Protein AF-A0A7W5H9R0-F1 (afdb_monomer_lite)

Organism: NCBI:txid980271

Radius of gyration: 87.84 Å; chains: 1; bounding box: 161×41×246 Å

pLDDT: mean 83.39, std 13.05, range [45.28, 98.25]

Structure (mmCIF, N/CA/C/O backbone):
data_AF-A0A7W5H9R0-F1
#
_entry.id   AF-A0A7W5H9R0-F1
#
loop_
_atom_site.group_PDB
_atom_site.id
_atom_site.type_symbol
_atom_site.label_atom_id
_atom_site.label_alt_id
_atom_site.label_comp_id
_atom_site.label_asym_id
_atom_site.label_entity_id
_atom_site.label_seq_id
_atom_site.pdbx_PDB_ins_code
_atom_site.Cartn_x
_atom_site.Cartn_y
_atom_site.Cartn_z
_atom_site.occupancy
_atom_site.B_iso_or_equiv
_atom_site.auth_seq_id
_atom_site.auth_comp_id
_atom_site.auth_asym_id
_atom_site.auth_atom_id
_atom_site.pdbx_PDB_model_num
ATOM 1 N N . MET A 1 1 ? 28.600 -28.100 -72.473 1.00 54.41 1 MET A N 1
ATOM 2 C CA . MET A 1 1 ? 28.669 -27.460 -71.142 1.00 54.41 1 MET A CA 1
ATOM 3 C C . MET A 1 1 ? 29.742 -26.392 -71.223 1.00 54.41 1 MET A C 1
ATOM 5 O O . MET A 1 1 ? 30.862 -26.738 -71.566 1.00 54.41 1 MET A O 1
ATOM 9 N N . ASN A 1 2 ? 29.399 -25.120 -71.017 1.00 78.38 2 ASN A N 1
ATOM 10 C CA . ASN A 1 2 ? 30.383 -24.037 -71.072 1.00 78.38 2 ASN A CA 1
ATOM 11 C C . ASN A 1 2 ? 31.213 -24.058 -69.786 1.00 78.38 2 ASN A C 1
ATOM 13 O O . ASN A 1 2 ? 30.639 -24.039 -68.697 1.00 78.38 2 ASN A O 1
ATOM 17 N N . GLU A 1 3 ? 32.539 -24.108 -69.901 1.00 81.94 3 GLU A N 1
ATOM 18 C CA . GLU A 1 3 ? 33.417 -23.939 -68.744 1.00 81.94 3 GLU A CA 1
ATOM 19 C C . GLU A 1 3 ? 33.159 -22.574 -68.079 1.00 81.94 3 GLU A C 1
ATOM 21 O O . GLU A 1 3 ? 32.987 -21.566 -68.776 1.00 81.94 3 GLU A O 1
ATOM 26 N N . PRO A 1 4 ? 33.106 -22.505 -66.736 1.00 86.00 4 PRO A N 1
ATOM 27 C CA . PRO A 1 4 ? 32.863 -21.254 -66.036 1.00 86.00 4 PRO A CA 1
ATOM 28 C C . PRO A 1 4 ? 34.014 -20.274 -66.292 1.00 86.00 4 PRO A C 1
ATOM 30 O O . PRO A 1 4 ? 35.163 -20.518 -65.918 1.00 86.00 4 PRO A O 1
ATOM 33 N N . GLN A 1 5 ? 33.697 -19.133 -66.910 1.00 90.25 5 GLN A N 1
ATOM 34 C CA . GLN A 1 5 ? 34.667 -18.074 -67.183 1.00 90.25 5 GLN A CA 1
ATOM 35 C C . GLN A 1 5 ? 35.241 -17.518 -65.869 1.00 90.25 5 GLN A C 1
ATOM 37 O O . GLN A 1 5 ? 34.541 -16.886 -65.067 1.00 90.25 5 GLN A O 1
ATOM 42 N N . LYS A 1 6 ? 36.539 -17.749 -65.650 1.00 92.88 6 LYS A N 1
ATOM 43 C CA . LYS A 1 6 ? 37.307 -17.126 -64.568 1.00 92.88 6 LYS A CA 1
ATOM 44 C C . LYS A 1 6 ? 37.646 -15.697 -64.976 1.00 92.88 6 LYS A C 1
ATOM 46 O O . LYS A 1 6 ? 38.243 -15.484 -66.026 1.00 92.88 6 LYS A O 1
ATOM 51 N N . VAL A 1 7 ? 37.293 -14.729 -64.137 1.00 89.94 7 VAL A N 1
ATOM 52 C CA . VAL A 1 7 ? 37.633 -13.316 -64.340 1.00 89.94 7 VAL A CA 1
ATOM 53 C C . VAL A 1 7 ? 38.630 -12.871 -63.279 1.00 89.94 7 VAL A C 1
ATOM 55 O O . VAL A 1 7 ? 38.622 -13.349 -62.142 1.00 89.94 7 VAL A O 1
ATOM 58 N N . THR A 1 8 ? 39.527 -11.970 -63.660 1.00 88.50 8 THR A N 1
ATOM 59 C CA . THR A 1 8 ? 40.478 -11.355 -62.739 1.00 88.50 8 THR A CA 1
ATOM 60 C C . THR A 1 8 ? 39.945 -10.001 -62.292 1.00 88.50 8 THR A C 1
ATOM 62 O O . THR A 1 8 ? 39.593 -9.175 -63.124 1.00 88.50 8 THR A O 1
ATOM 65 N N . ARG A 1 9 ? 39.946 -9.754 -60.982 1.00 88.75 9 ARG A N 1
ATOM 66 C CA . ARG A 1 9 ? 39.623 -8.466 -60.359 1.00 88.75 9 ARG A CA 1
ATOM 67 C C . ARG A 1 9 ? 40.759 -8.023 -59.441 1.00 88.75 9 ARG A C 1
ATOM 69 O O . ARG A 1 9 ? 41.597 -8.838 -59.050 1.00 88.75 9 ARG A O 1
ATOM 76 N N . TYR A 1 10 ? 40.782 -6.746 -59.076 1.00 84.94 10 TYR A N 1
ATOM 77 C CA . TYR A 1 10 ? 41.796 -6.199 -58.175 1.00 84.94 10 TYR A CA 1
ATOM 78 C C . TYR A 1 10 ? 41.161 -5.761 -56.861 1.00 84.94 10 TYR A C 1
ATOM 80 O O . TYR A 1 10 ? 40.048 -5.239 -56.833 1.00 84.94 10 TYR A O 1
ATOM 88 N N . CYS A 1 11 ? 41.867 -6.008 -55.761 1.00 84.62 11 CYS A N 1
ATOM 89 C CA . CYS A 1 11 ? 41.468 -5.498 -54.457 1.00 84.62 11 CYS A CA 1
ATOM 90 C C . CYS A 1 11 ? 41.629 -3.966 -54.435 1.00 84.62 11 CYS A C 1
ATOM 92 O O . CYS A 1 11 ? 42.743 -3.510 -54.704 1.00 84.62 11 CYS A O 1
ATOM 94 N N . PRO A 1 12 ? 40.589 -3.184 -54.090 1.00 80.12 12 PRO A N 1
ATOM 95 C CA . PRO A 1 12 ? 40.692 -1.724 -54.016 1.00 80.12 12 PRO A CA 1
ATOM 96 C C . PRO A 1 12 ? 41.706 -1.256 -52.960 1.00 80.12 12 PRO A C 1
ATOM 98 O O . PRO A 1 12 ? 42.394 -0.266 -53.174 1.00 80.12 12 PRO A O 1
ATOM 101 N N . GLU A 1 13 ? 41.866 -2.013 -51.872 1.00 81.62 13 GLU A N 1
ATOM 102 C CA . GLU A 1 13 ? 42.753 -1.649 -50.760 1.00 81.62 13 GLU A CA 1
ATOM 103 C C . GLU A 1 13 ? 44.231 -1.909 -51.074 1.00 81.62 13 GLU A C 1
ATOM 105 O O . GLU A 1 13 ? 45.078 -1.026 -50.992 1.00 81.62 13 GLU A O 1
ATOM 110 N N . CYS A 1 14 ? 44.571 -3.146 -51.452 1.00 85.75 14 CYS A N 1
ATOM 111 C CA . CYS A 1 14 ? 45.972 -3.571 -51.575 1.00 85.75 14 CYS A CA 1
ATOM 112 C C . CYS A 1 14 ? 46.432 -3.846 -53.010 1.00 85.75 14 CYS A C 1
ATOM 114 O O . CYS A 1 14 ? 47.538 -4.360 -53.211 1.00 85.75 14 CYS A O 1
ATOM 116 N N . LYS A 1 15 ? 45.576 -3.572 -54.005 1.00 81.75 15 LYS A N 1
ATOM 117 C CA . LYS A 1 15 ? 45.822 -3.794 -55.442 1.00 81.75 15 LYS A CA 1
ATOM 118 C C . LYS A 1 15 ? 46.178 -5.242 -55.811 1.00 81.75 15 LYS A C 1
ATOM 120 O O . LYS A 1 15 ? 46.687 -5.511 -56.896 1.00 81.75 15 LYS A O 1
ATOM 125 N N . ALA A 1 16 ? 45.915 -6.202 -54.921 1.00 86.94 16 ALA A N 1
ATOM 126 C CA . ALA A 1 16 ? 46.175 -7.612 -55.184 1.00 86.94 16 ALA A CA 1
ATOM 127 C C . ALA A 1 16 ? 45.260 -8.139 -56.292 1.00 86.94 16 ALA A C 1
ATOM 129 O O . ALA A 1 16 ? 44.044 -7.940 -56.248 1.00 86.94 16 ALA A O 1
ATOM 130 N N . LYS A 1 17 ? 45.858 -8.850 -57.249 1.00 89.44 17 LYS A N 1
ATOM 131 C CA . LYS A 1 17 ? 45.162 -9.564 -58.319 1.00 89.44 17 LYS A CA 1
ATOM 132 C C . LYS A 1 17 ? 44.463 -10.796 -57.739 1.00 89.44 17 LYS A C 1
ATOM 134 O O . LYS A 1 17 ? 45.118 -11.634 -57.123 1.00 89.44 17 LYS A O 1
ATOM 139 N N . VAL A 1 18 ? 43.156 -10.924 -57.949 1.00 92.44 18 VAL A N 1
ATOM 140 C CA . VAL A 1 18 ? 42.355 -12.077 -57.516 1.00 92.44 18 VAL A CA 1
ATOM 141 C C . VAL A 1 18 ? 41.592 -12.623 -58.712 1.00 92.44 18 VAL A C 1
ATOM 143 O O . VAL A 1 18 ? 40.869 -11.892 -59.381 1.00 92.44 18 VAL A O 1
ATOM 146 N N . THR A 1 19 ? 41.749 -13.915 -58.987 1.00 92.88 19 THR A N 1
ATOM 147 C CA . THR A 1 19 ? 41.074 -14.592 -60.099 1.00 92.88 19 THR A CA 1
ATOM 148 C C . THR A 1 19 ? 40.049 -15.565 -59.535 1.00 92.88 19 THR A C 1
ATOM 150 O O . THR A 1 19 ? 40.413 -16.501 -58.827 1.00 92.88 19 THR A O 1
ATOM 153 N N . ALA A 1 20 ? 38.772 -15.345 -59.833 1.00 93.62 20 ALA A N 1
ATOM 154 C CA . ALA A 1 20 ? 37.675 -16.202 -59.392 1.00 93.62 20 ALA A CA 1
ATOM 155 C C . ALA A 1 20 ? 36.554 -16.224 -60.443 1.00 93.62 20 ALA A C 1
ATOM 157 O O . ALA A 1 20 ? 36.613 -15.543 -61.464 1.00 93.62 20 ALA A O 1
ATOM 158 N N . GLU A 1 21 ? 35.527 -17.036 -60.220 1.00 95.38 21 GLU A N 1
ATOM 159 C CA . GLU A 1 21 ? 34.353 -17.075 -61.095 1.00 95.38 21 GLU A CA 1
ATOM 160 C C . GLU A 1 21 ? 33.555 -15.768 -60.981 1.00 95.38 21 GLU A C 1
ATOM 162 O O . GLU A 1 21 ? 33.386 -15.238 -59.882 1.00 95.38 21 GLU A O 1
ATOM 167 N N . LYS A 1 22 ? 33.031 -15.257 -62.106 1.00 91.19 22 LYS A N 1
ATOM 168 C CA . LYS A 1 22 ? 32.361 -13.940 -62.188 1.00 91.19 22 LYS A CA 1
ATOM 169 C C . LYS A 1 22 ? 31.294 -13.718 -61.109 1.00 91.19 22 LYS A C 1
ATOM 171 O O . LYS A 1 22 ? 31.224 -12.642 -60.524 1.00 91.19 22 LYS A O 1
ATOM 176 N N . HIS A 1 23 ? 30.503 -14.743 -60.798 1.00 92.69 23 HIS A N 1
ATOM 177 C CA . HIS A 1 23 ? 29.442 -14.653 -59.794 1.00 92.69 23 HIS A CA 1
ATOM 178 C C . HIS A 1 23 ? 29.972 -14.487 -58.357 1.00 92.69 23 HIS A C 1
ATOM 180 O O . HIS A 1 23 ? 29.275 -13.924 -57.515 1.00 92.69 23 HIS A O 1
ATOM 186 N N . LYS A 1 24 ? 31.205 -14.926 -58.057 1.00 92.38 24 LYS A N 1
ATOM 187 C CA . LYS A 1 24 ? 31.801 -14.786 -56.716 1.00 92.38 24 LYS A CA 1
ATOM 188 C C . LYS A 1 24 ? 32.106 -13.328 -56.383 1.00 92.38 24 LYS A C 1
ATOM 190 O O . LYS A 1 24 ? 32.059 -12.958 -55.215 1.00 92.38 24 LYS A O 1
ATOM 195 N N . PHE A 1 25 ? 32.334 -12.495 -57.395 1.00 91.00 25 PHE A N 1
ATOM 196 C CA . PHE A 1 25 ? 32.569 -11.061 -57.232 1.00 91.00 25 PHE A CA 1
ATOM 197 C C . PHE A 1 25 ? 31.286 -10.226 -57.092 1.00 91.00 25 PHE A C 1
ATOM 199 O O . PHE A 1 25 ? 31.376 -9.038 -56.803 1.00 91.00 25 PHE A O 1
ATOM 206 N N . ALA A 1 26 ? 30.097 -10.825 -57.249 1.00 85.75 26 ALA A N 1
ATOM 207 C CA . ALA A 1 26 ? 28.822 -10.129 -57.041 1.00 85.75 26 ALA A CA 1
ATOM 208 C C . ALA A 1 26 ? 28.522 -9.844 -55.557 1.00 85.75 26 ALA A C 1
ATOM 210 O O . ALA A 1 26 ? 27.637 -9.055 -55.239 1.00 85.75 26 ALA A O 1
ATOM 211 N N . LYS A 1 27 ? 29.248 -10.494 -54.641 1.00 90.62 27 LYS A N 1
ATOM 212 C CA . LYS A 1 27 ? 29.171 -10.264 -53.196 1.00 90.62 27 LYS A CA 1
ATOM 213 C C . LYS A 1 27 ? 30.545 -9.818 -52.686 1.00 90.62 27 LYS A C 1
ATOM 215 O O . LYS A 1 27 ? 31.549 -10.231 -53.266 1.00 90.62 27 LYS A O 1
ATOM 220 N N . PRO A 1 28 ? 30.621 -9.017 -51.609 1.00 91.19 28 PRO A N 1
ATOM 221 C CA . PRO A 1 28 ? 31.894 -8.672 -50.985 1.00 91.19 28 PRO A CA 1
ATOM 222 C C . PRO A 1 28 ? 32.669 -9.935 -50.590 1.00 91.19 28 PRO A C 1
ATOM 224 O O . PRO A 1 28 ? 32.132 -10.804 -49.902 1.00 91.19 28 PRO A O 1
ATOM 227 N N . GLN A 1 29 ? 33.926 -10.033 -51.017 1.00 92.81 29 GLN A N 1
ATOM 228 C CA . GLN A 1 29 ? 34.810 -11.165 -50.728 1.00 92.81 29 GLN A CA 1
ATOM 229 C C . GLN A 1 29 ? 35.993 -10.698 -49.881 1.00 92.81 29 GLN A C 1
ATOM 231 O O . GLN A 1 29 ? 36.408 -9.542 -49.938 1.00 92.81 29 GLN A O 1
ATOM 236 N N . ILE A 1 30 ? 36.558 -11.605 -49.090 1.00 94.19 30 ILE A N 1
ATOM 237 C CA . ILE A 1 30 ? 37.765 -11.317 -48.313 1.00 94.19 30 ILE A CA 1
ATOM 238 C C . ILE A 1 30 ? 38.969 -11.364 -49.251 1.00 94.19 30 ILE A C 1
ATOM 240 O O . ILE A 1 30 ? 39.189 -12.357 -49.945 1.00 94.19 30 ILE A O 1
ATOM 244 N N . CYS A 1 31 ? 39.759 -10.292 -49.280 1.00 93.06 31 CYS A N 1
ATOM 245 C CA . CYS A 1 31 ? 40.969 -10.269 -50.083 1.00 93.06 31 CYS A CA 1
ATOM 246 C C . CYS A 1 31 ? 42.020 -11.241 -49.528 1.00 93.06 31 CYS A C 1
ATOM 248 O O . CYS A 1 31 ? 42.373 -11.136 -48.353 1.00 93.06 31 CYS A O 1
ATOM 250 N N . PRO A 1 32 ? 42.601 -12.131 -50.355 1.00 94.81 32 PRO A N 1
ATOM 251 C CA . PRO A 1 32 ? 43.591 -13.100 -49.888 1.00 94.81 32 PRO A CA 1
ATOM 252 C C . PRO A 1 32 ? 44.897 -12.449 -49.409 1.00 94.81 32 PRO A C 1
ATOM 254 O O . PRO A 1 32 ? 45.622 -13.059 -48.632 1.00 94.81 32 PRO A O 1
ATOM 257 N N . LYS A 1 33 ? 45.201 -11.217 -49.848 1.00 94.94 33 LYS A N 1
ATOM 258 C CA . LYS A 1 33 ? 46.429 -10.503 -49.467 1.00 94.94 33 LYS A CA 1
ATOM 259 C C . LYS A 1 33 ? 46.250 -9.647 -48.210 1.00 94.94 33 LYS A C 1
ATOM 261 O O . LYS A 1 33 ? 47.040 -9.779 -47.286 1.00 94.94 33 LYS A O 1
ATOM 266 N N . CYS A 1 34 ? 45.231 -8.783 -48.161 1.00 92.56 34 CYS A N 1
ATOM 267 C CA . CYS A 1 34 ? 45.040 -7.848 -47.039 1.00 92.56 34 CYS A CA 1
ATOM 268 C C . CYS A 1 34 ? 43.979 -8.276 -46.016 1.00 92.56 34 CYS A C 1
ATOM 270 O O . CYS A 1 34 ? 43.807 -7.592 -45.017 1.00 92.56 34 CYS A O 1
ATOM 272 N N . LYS A 1 35 ? 43.256 -9.381 -46.247 1.00 94.88 35 LYS A N 1
ATOM 273 C CA . LYS A 1 35 ? 42.164 -9.891 -45.391 1.00 94.88 35 LYS A CA 1
ATOM 274 C C . LYS A 1 35 ? 40.978 -8.933 -45.181 1.00 94.88 35 LYS A C 1
ATOM 276 O O . LYS A 1 35 ? 40.031 -9.287 -44.484 1.00 94.88 35 LYS A O 1
ATOM 281 N N . THR A 1 36 ? 40.964 -7.772 -45.833 1.00 87.44 36 THR A N 1
ATOM 282 C CA . THR A 1 36 ? 39.819 -6.855 -45.840 1.00 87.44 36 THR A CA 1
ATOM 283 C C . THR A 1 36 ? 38.680 -7.436 -46.679 1.00 87.44 36 THR A C 1
ATOM 285 O O . THR A 1 36 ? 38.912 -7.974 -47.767 1.00 87.44 36 THR A O 1
ATOM 288 N N . ARG A 1 37 ? 37.438 -7.336 -46.188 1.00 90.38 37 ARG A N 1
ATOM 289 C CA . ARG A 1 37 ? 36.235 -7.671 -46.961 1.00 90.38 37 ARG A CA 1
ATOM 290 C C . ARG A 1 37 ? 35.950 -6.524 -47.927 1.00 90.38 37 ARG A C 1
ATOM 292 O O . ARG A 1 37 ? 35.547 -5.452 -47.500 1.00 90.38 37 ARG A O 1
ATOM 299 N N . VAL A 1 38 ? 36.163 -6.762 -49.214 1.00 87.50 38 VAL A N 1
ATOM 300 C CA . VAL A 1 38 ? 36.073 -5.743 -50.265 1.00 87.50 38 VAL A CA 1
ATOM 301 C C . VAL A 1 38 ? 35.160 -6.214 -51.388 1.00 87.50 38 VAL A C 1
ATOM 303 O O . VAL A 1 38 ? 35.062 -7.410 -51.681 1.00 87.50 38 VAL A O 1
ATOM 306 N N . LEU A 1 39 ? 34.488 -5.271 -52.042 1.00 87.88 39 LEU A N 1
ATOM 307 C CA . LEU A 1 39 ? 33.846 -5.542 -53.319 1.00 87.88 39 LEU A CA 1
ATOM 308 C C . LEU A 1 39 ? 34.914 -5.431 -54.408 1.00 87.88 39 LEU A C 1
ATOM 310 O O . LEU A 1 39 ? 35.506 -4.376 -54.619 1.00 87.88 39 LEU A O 1
ATOM 314 N N . PHE A 1 40 ? 35.196 -6.546 -55.070 1.00 84.75 40 PHE A N 1
ATOM 315 C CA . PHE A 1 40 ? 36.190 -6.606 -56.133 1.00 84.75 40 PHE A CA 1
ATOM 316 C C . PHE A 1 40 ? 35.640 -5.964 -57.406 1.00 84.75 40 PHE A C 1
ATOM 318 O O . PHE A 1 40 ? 34.895 -6.580 -58.176 1.00 84.75 40 PHE A O 1
ATOM 325 N N . VAL A 1 41 ? 36.013 -4.708 -57.619 1.00 75.12 41 VAL A N 1
ATOM 326 C CA . VAL A 1 41 ? 35.596 -3.935 -58.786 1.00 75.12 41 VAL A CA 1
ATOM 327 C C . VAL A 1 41 ? 36.319 -4.455 -60.028 1.00 75.12 41 VAL A C 1
ATOM 329 O O . VAL A 1 41 ? 37.490 -4.848 -59.969 1.00 75.12 41 VAL A O 1
ATOM 332 N N . ASP A 1 42 ? 35.598 -4.517 -61.154 1.00 74.44 42 ASP A N 1
ATOM 333 C CA . ASP A 1 42 ? 36.253 -4.722 -62.445 1.00 74.44 42 ASP A CA 1
ATOM 334 C C . ASP A 1 42 ? 36.967 -3.438 -62.795 1.00 74.44 42 ASP A C 1
ATOM 336 O O . ASP A 1 42 ? 36.355 -2.487 -63.264 1.00 74.44 42 ASP A O 1
ATOM 340 N N . TYR A 1 43 ? 38.263 -3.402 -62.535 1.00 63.06 43 TYR A N 1
ATOM 341 C CA . TYR A 1 43 ? 39.111 -2.386 -63.135 1.00 63.06 43 TYR A CA 1
ATOM 342 C C . TYR A 1 43 ? 39.531 -2.798 -64.552 1.00 63.06 43 TYR A C 1
ATOM 344 O O . TYR A 1 43 ? 40.384 -2.137 -65.137 1.00 63.06 43 TYR A O 1
ATOM 352 N N . VAL A 1 44 ? 38.989 -3.900 -65.106 1.00 52.50 44 VAL A N 1
ATOM 353 C CA . VAL A 1 44 ? 39.308 -4.325 -66.469 1.00 52.50 44 VAL A CA 1
ATOM 354 C C . VAL A 1 44 ? 38.814 -3.273 -67.446 1.00 52.50 44 VAL A C 1
ATOM 356 O O . VAL A 1 44 ? 37.633 -3.169 -67.757 1.00 52.50 44 VAL A O 1
ATOM 359 N N . ASN A 1 45 ? 39.809 -2.536 -67.928 1.00 50.75 45 ASN A N 1
ATOM 360 C CA . ASN A 1 45 ? 39.940 -2.060 -69.285 1.00 50.75 45 ASN A CA 1
ATOM 361 C C . ASN A 1 45 ? 38.650 -1.472 -69.861 1.00 50.75 45 ASN A C 1
ATOM 363 O O . ASN A 1 45 ? 38.114 -2.002 -70.826 1.00 50.75 45 ASN A O 1
ATOM 367 N N . VAL A 1 46 ? 38.334 -0.237 -69.470 1.00 49.00 46 VAL A N 1
ATOM 368 C CA . VAL A 1 46 ? 38.026 0.751 -70.516 1.00 49.00 46 VAL A CA 1
ATOM 369 C C . VAL A 1 46 ? 39.344 1.103 -71.222 1.00 49.00 46 VAL A C 1
ATOM 371 O O . VAL A 1 46 ? 39.737 2.256 -71.328 1.00 49.00 46 VAL A O 1
ATOM 374 N N . ARG A 1 47 ? 40.092 0.092 -71.688 1.00 51.88 47 ARG A N 1
ATOM 375 C CA . ARG A 1 47 ? 40.789 0.305 -72.941 1.00 51.88 47 ARG A CA 1
ATOM 376 C C . ARG A 1 47 ? 39.623 0.338 -73.910 1.00 51.88 47 ARG A C 1
ATOM 378 O O . ARG A 1 47 ? 38.907 -0.665 -73.941 1.00 51.88 47 ARG A O 1
ATOM 385 N N . PRO A 1 48 ? 39.348 1.462 -74.587 1.00 55.72 48 PRO A N 1
ATOM 386 C CA . PRO A 1 48 ? 38.396 1.414 -75.683 1.00 55.72 48 PRO A CA 1
ATOM 387 C C . PRO A 1 48 ? 38.780 0.191 -76.511 1.00 55.72 48 PRO A C 1
ATOM 389 O O . PRO A 1 48 ? 39.975 -0.012 -76.754 1.00 55.72 48 PRO A O 1
ATOM 392 N N . GLU A 1 49 ? 37.817 -0.685 -76.804 1.00 56.09 49 GLU A N 1
ATOM 393 C CA . GLU A 1 49 ? 38.056 -1.780 -77.735 1.00 56.09 49 GLU A CA 1
ATOM 394 C C . GLU A 1 49 ? 38.568 -1.109 -79.005 1.00 56.09 49 GLU A C 1
ATOM 396 O O . GLU A 1 49 ? 37.816 -0.445 -79.720 1.00 56.09 49 GLU A O 1
ATOM 401 N N . LEU A 1 50 ? 39.888 -1.146 -79.199 1.00 59.78 50 LEU A N 1
ATOM 402 C CA . LEU A 1 50 ? 40.488 -0.591 -80.389 1.00 59.78 50 LEU A CA 1
ATOM 403 C C . LEU A 1 50 ? 39.921 -1.446 -81.507 1.00 59.78 50 LEU A C 1
ATOM 405 O O . LEU A 1 50 ? 39.980 -2.678 -81.441 1.00 59.78 50 LEU A O 1
ATOM 409 N N . THR A 1 51 ? 39.327 -0.797 -82.501 1.00 69.25 51 THR A N 1
ATOM 410 C CA . THR A 1 51 ? 38.914 -1.511 -83.700 1.00 69.25 51 THR A CA 1
ATOM 411 C C . THR A 1 51 ? 40.124 -2.296 -84.224 1.00 69.25 51 THR A C 1
ATOM 413 O O . THR A 1 51 ? 41.261 -1.844 -84.047 1.00 69.25 51 THR A O 1
ATOM 416 N N . PRO A 1 52 ? 39.921 -3.478 -84.831 1.00 73.12 52 PRO A N 1
ATOM 417 C CA . PRO A 1 52 ? 41.018 -4.305 -85.339 1.00 73.12 52 PRO A CA 1
ATOM 418 C C . PRO A 1 52 ? 42.028 -3.497 -86.170 1.00 73.12 52 PRO A C 1
ATOM 420 O O . PRO A 1 52 ? 43.235 -3.660 -86.006 1.00 73.12 52 PRO A O 1
ATOM 423 N N . ASP A 1 53 ? 41.520 -2.535 -86.944 1.00 65.50 53 ASP A N 1
ATOM 424 C CA . ASP A 1 53 ? 42.295 -1.600 -87.762 1.00 65.50 53 ASP A CA 1
ATOM 425 C C . ASP A 1 53 ? 43.255 -0.720 -86.939 1.00 65.50 53 ASP A C 1
ATOM 427 O O . ASP A 1 53 ? 44.391 -0.478 -87.346 1.00 65.50 53 ASP A O 1
ATOM 431 N N . LEU A 1 54 ? 42.835 -0.255 -85.756 1.00 66.12 54 LEU A N 1
ATOM 432 C CA . LEU A 1 54 ? 43.690 0.530 -84.865 1.00 66.12 54 LEU A CA 1
ATOM 433 C C . LEU A 1 54 ? 44.737 -0.331 -84.153 1.00 66.12 54 LEU A C 1
ATOM 435 O O . LEU A 1 54 ? 45.841 0.153 -83.910 1.00 66.12 54 LEU A O 1
ATOM 439 N N . VAL A 1 55 ? 44.410 -1.582 -83.811 1.00 72.00 55 VAL A N 1
ATOM 440 C CA . VAL A 1 55 ? 45.379 -2.514 -83.210 1.00 72.00 55 VAL A CA 1
ATOM 441 C C . VAL A 1 55 ? 46.500 -2.803 -84.208 1.00 72.00 55 VAL A C 1
ATOM 443 O O . VAL A 1 55 ? 47.672 -2.639 -83.876 1.00 72.00 55 VAL A O 1
ATOM 446 N N . GLU A 1 56 ? 46.146 -3.113 -85.457 1.00 67.50 56 GLU A N 1
ATOM 447 C CA . GLU A 1 56 ? 47.106 -3.339 -86.542 1.00 67.50 56 GLU A CA 1
ATOM 448 C C . GLU A 1 56 ? 47.945 -2.082 -86.842 1.00 67.50 56 GLU A C 1
ATOM 450 O O . GLU A 1 56 ? 49.154 -2.162 -87.082 1.00 67.50 56 GLU A O 1
ATOM 455 N N . PHE A 1 57 ? 47.340 -0.894 -86.760 1.00 66.50 57 PHE A N 1
ATOM 456 C CA . PHE A 1 57 ? 48.042 0.378 -86.934 1.00 66.50 57 PHE A CA 1
ATOM 457 C C . PHE A 1 57 ? 49.053 0.677 -85.810 1.00 66.50 57 PHE A C 1
ATOM 459 O O . PHE A 1 57 ? 50.151 1.180 -86.065 1.00 66.50 57 PHE A O 1
ATOM 466 N N . VAL A 1 58 ? 48.699 0.376 -84.558 1.00 66.56 58 VAL A N 1
ATOM 467 C CA . VAL A 1 58 ? 49.580 0.578 -83.398 1.00 66.56 58 VAL A CA 1
ATOM 468 C C . VAL A 1 58 ? 50.726 -0.436 -83.397 1.00 66.56 58 VAL A C 1
ATOM 470 O O . VAL A 1 58 ? 51.872 -0.037 -83.179 1.00 66.56 58 VAL A O 1
ATOM 473 N N . ASP A 1 59 ? 50.444 -1.703 -83.705 1.00 70.25 59 ASP A N 1
ATOM 474 C CA . ASP A 1 59 ? 51.444 -2.778 -83.704 1.00 70.25 59 ASP A CA 1
ATOM 475 C C . ASP A 1 59 ? 52.424 -2.684 -84.884 1.00 70.25 59 ASP A C 1
ATOM 477 O O . ASP A 1 59 ? 53.602 -3.016 -84.739 1.00 70.25 59 ASP A O 1
ATOM 481 N N . SER A 1 60 ? 51.989 -2.179 -86.046 1.00 67.44 60 SER A N 1
ATOM 482 C CA . SER A 1 60 ? 52.863 -2.042 -87.224 1.00 67.44 60 SER A CA 1
ATOM 483 C C . SER A 1 60 ? 53.902 -0.920 -87.102 1.00 67.44 60 SER A C 1
ATOM 485 O O . SER A 1 60 ? 54.891 -0.945 -87.835 1.00 67.44 60 SER A O 1
ATOM 487 N N . GLY A 1 61 ? 53.728 0.030 -86.167 1.00 60.19 61 GLY A N 1
ATOM 488 C CA . GLY A 1 61 ? 54.713 1.027 -85.707 1.00 60.19 61 GLY A CA 1
ATOM 489 C C . GLY A 1 61 ? 55.169 2.080 -86.733 1.00 60.19 61 GLY A C 1
ATOM 490 O O . GLY A 1 61 ? 55.406 3.240 -86.382 1.00 60.19 61 GLY A O 1
ATOM 491 N N . ASN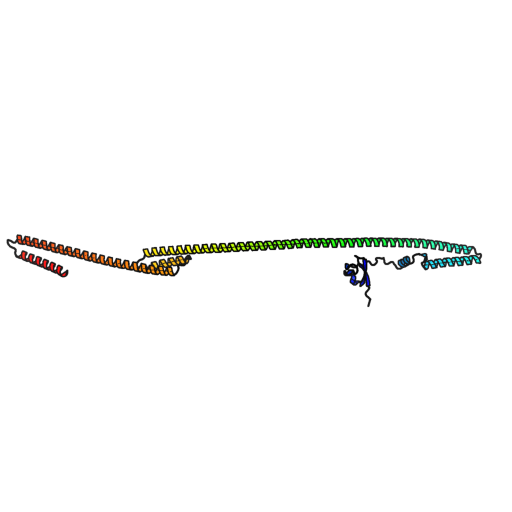 A 1 62 ? 55.243 1.718 -88.012 1.00 69.12 62 ASN A N 1
ATOM 492 C CA . ASN A 1 62 ? 55.744 2.518 -89.113 1.00 69.12 62 ASN A CA 1
ATOM 493 C C . ASN A 1 62 ? 54.914 2.221 -90.380 1.00 69.12 62 ASN A C 1
ATOM 495 O O . ASN A 1 62 ? 54.884 1.070 -90.818 1.00 69.12 62 ASN A O 1
ATOM 499 N N . PRO A 1 63 ? 54.271 3.222 -91.014 1.00 64.44 63 PRO A N 1
ATOM 500 C CA . PRO A 1 63 ? 53.445 3.011 -92.211 1.00 64.44 63 PRO A CA 1
ATOM 501 C C . PRO A 1 63 ? 54.214 2.372 -93.383 1.00 64.44 63 PRO A C 1
ATOM 503 O O . PRO A 1 63 ? 53.614 1.730 -94.239 1.00 64.44 63 PRO A O 1
ATOM 506 N N . LEU A 1 64 ? 55.549 2.474 -93.395 1.00 63.62 64 LEU A N 1
ATOM 507 C CA . LEU A 1 64 ? 56.424 1.823 -94.380 1.00 63.62 64 LEU A CA 1
ATOM 508 C C . LEU A 1 64 ? 56.485 0.291 -94.249 1.00 63.62 64 LEU A C 1
ATOM 510 O O . LEU A 1 64 ? 56.921 -0.382 -95.182 1.00 63.62 64 LEU A O 1
ATOM 514 N N . MET A 1 65 ? 56.077 -0.267 -93.106 1.00 68.12 65 MET A N 1
ATOM 515 C CA . MET A 1 65 ? 56.051 -1.715 -92.870 1.00 68.12 65 MET A CA 1
ATOM 516 C C . MET A 1 65 ? 54.721 -2.361 -93.258 1.00 68.12 65 MET A C 1
ATOM 518 O O . MET A 1 65 ? 54.603 -3.583 -93.208 1.00 68.12 65 MET A O 1
ATOM 522 N N . GLN A 1 66 ? 53.726 -1.577 -93.690 1.00 73.69 66 GLN A N 1
ATOM 523 C CA . GLN A 1 66 ? 52.492 -2.159 -94.196 1.00 73.69 66 GLN A CA 1
ATOM 524 C C . GLN A 1 66 ? 52.770 -2.898 -95.513 1.00 73.69 66 GLN A C 1
ATOM 526 O O . GLN A 1 66 ? 53.316 -2.299 -96.449 1.00 73.69 66 GLN A O 1
ATOM 531 N N . PRO A 1 67 ? 52.349 -4.169 -95.643 1.00 75.00 67 PRO A N 1
ATOM 532 C CA . PRO A 1 67 ? 52.669 -4.990 -96.807 1.00 75.00 67 PRO A CA 1
ATOM 533 C C . PRO A 1 67 ? 52.172 -4.355 -98.110 1.00 75.00 67 PRO A C 1
ATOM 535 O O . PRO A 1 67 ? 52.846 -4.446 -99.127 1.00 75.00 67 PRO A O 1
ATOM 538 N N . LYS A 1 68 ? 51.048 -3.623 -98.078 1.00 75.62 68 LYS A N 1
ATOM 539 C CA . LYS A 1 68 ? 50.520 -2.884 -99.238 1.00 75.62 68 LYS A CA 1
ATOM 540 C C . LYS A 1 68 ? 51.467 -1.776 -99.715 1.00 75.62 68 LYS A C 1
ATOM 542 O O . LYS A 1 68 ? 51.692 -1.646 -100.915 1.00 75.62 68 LYS A O 1
ATOM 547 N N . VAL A 1 69 ? 52.047 -1.008 -98.791 1.00 74.81 69 VAL A N 1
ATOM 548 C CA . VAL A 1 69 ? 52.975 0.093 -99.107 1.00 74.81 69 VAL A CA 1
ATOM 549 C C . VAL A 1 69 ? 54.300 -0.459 -99.625 1.00 74.81 69 VAL A C 1
ATOM 551 O O . VAL A 1 69 ? 54.821 0.041 -100.620 1.00 74.81 69 VAL A O 1
ATOM 554 N N . GLN A 1 70 ? 54.805 -1.539 -99.019 1.00 78.31 70 GLN A N 1
ATOM 555 C CA . GLN A 1 70 ? 55.997 -2.237 -99.509 1.00 78.31 70 GLN A CA 1
ATOM 556 C C . GLN A 1 70 ? 55.805 -2.761 -100.935 1.00 78.31 70 GLN A C 1
ATOM 558 O O . GLN A 1 70 ? 56.706 -2.645 -101.762 1.00 78.31 70 GLN A O 1
ATOM 563 N N . LEU A 1 71 ? 54.618 -3.283 -101.246 1.00 80.50 71 LEU A N 1
ATOM 564 C CA . LEU A 1 71 ? 54.290 -3.820 -102.564 1.00 80.50 71 LEU A CA 1
ATOM 565 C C . LEU A 1 71 ? 54.194 -2.707 -103.625 1.00 80.50 71 LEU A C 1
ATOM 567 O O . LEU A 1 71 ? 54.717 -2.869 -104.725 1.00 80.50 71 LEU A O 1
ATOM 571 N N . ILE A 1 72 ? 53.621 -1.545 -103.280 1.00 77.88 72 ILE A N 1
ATOM 572 C CA . ILE A 1 72 ? 53.602 -0.352 -104.150 1.00 77.88 72 ILE A CA 1
ATOM 573 C C . ILE A 1 72 ? 55.020 0.191 -104.376 1.00 77.88 72 ILE A C 1
ATOM 575 O O . ILE A 1 72 ? 55.391 0.473 -105.516 1.00 77.88 72 ILE A O 1
ATOM 579 N N . ALA A 1 73 ? 55.831 0.304 -103.319 1.00 77.44 73 ALA A N 1
ATOM 580 C CA . ALA A 1 73 ? 57.219 0.750 -103.425 1.00 77.44 73 ALA A CA 1
ATOM 581 C C . ALA A 1 73 ? 58.047 -0.196 -104.309 1.00 77.44 73 ALA A C 1
ATOM 583 O O . ALA A 1 73 ? 58.791 0.258 -105.178 1.00 77.44 73 ALA A O 1
ATOM 584 N N . LEU A 1 74 ? 57.862 -1.510 -104.150 1.00 82.31 74 LEU A N 1
ATOM 585 C CA . LEU A 1 74 ? 58.497 -2.522 -104.988 1.00 82.31 74 LEU A CA 1
ATOM 586 C C . LEU A 1 74 ? 58.072 -2.385 -106.459 1.00 82.31 74 LEU A C 1
ATOM 588 O O . LEU A 1 74 ? 58.932 -2.371 -107.338 1.00 82.31 74 LEU A O 1
ATOM 592 N N . PHE A 1 75 ? 56.775 -2.211 -106.740 1.00 80.88 75 PHE A N 1
ATOM 593 C CA . PHE A 1 75 ? 56.286 -1.974 -108.103 1.00 80.88 75 PHE A CA 1
ATOM 594 C C . PHE A 1 75 ? 56.874 -0.707 -108.731 1.00 80.88 75 PHE A C 1
ATOM 596 O O . PHE A 1 75 ? 57.254 -0.734 -109.901 1.00 80.88 75 PHE A O 1
ATOM 603 N N . ALA A 1 76 ? 56.998 0.382 -107.968 1.00 76.69 76 ALA A N 1
ATOM 604 C CA . ALA A 1 76 ? 57.608 1.619 -108.448 1.00 76.69 76 ALA A CA 1
ATOM 605 C C . ALA A 1 76 ? 59.093 1.426 -108.812 1.00 76.69 76 ALA A C 1
ATOM 607 O O . ALA A 1 76 ? 59.533 1.885 -109.868 1.00 76.69 76 ALA A O 1
ATOM 608 N N . VAL A 1 77 ? 59.852 0.691 -107.988 1.00 79.25 77 VAL A N 1
ATOM 609 C CA . VAL A 1 77 ? 61.261 0.355 -108.264 1.00 79.25 77 VAL A CA 1
ATOM 610 C C . VAL A 1 77 ? 61.389 -0.522 -109.514 1.00 79.25 77 VAL A C 1
ATOM 612 O O . VAL A 1 77 ? 62.233 -0.249 -110.368 1.00 79.25 77 VAL A O 1
ATOM 615 N N . VAL A 1 78 ? 60.532 -1.537 -109.667 1.00 81.75 78 VAL A N 1
ATOM 616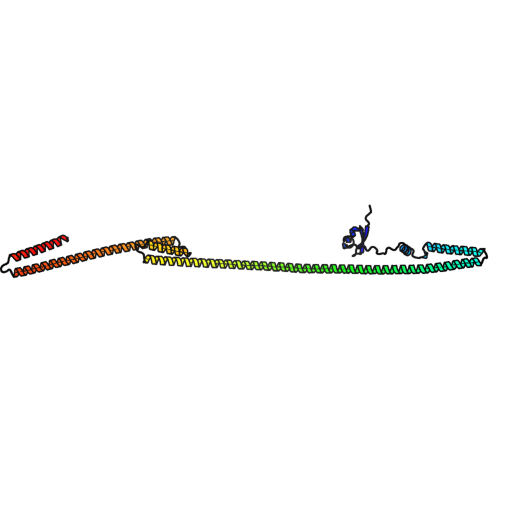 C CA . VAL A 1 78 ? 60.525 -2.415 -110.852 1.00 81.75 78 VAL A CA 1
ATOM 617 C C . VAL A 1 78 ? 60.166 -1.634 -112.120 1.00 81.75 78 VAL A C 1
ATOM 619 O O . VAL A 1 78 ? 60.834 -1.790 -113.141 1.00 81.75 78 VAL A O 1
ATOM 622 N N . ALA A 1 79 ? 59.163 -0.754 -112.064 1.00 77.50 79 ALA A N 1
ATOM 623 C CA . ALA A 1 79 ? 58.773 0.084 -113.197 1.00 77.50 79 ALA A CA 1
ATOM 624 C C . ALA A 1 79 ? 59.903 1.034 -113.632 1.00 77.50 79 ALA A C 1
ATOM 626 O O . ALA A 1 79 ? 60.165 1.167 -114.829 1.00 77.50 79 ALA A O 1
ATOM 627 N N . LEU A 1 80 ? 60.617 1.639 -112.675 1.00 76.62 80 LEU A N 1
ATOM 628 C CA . LEU A 1 80 ? 61.800 2.460 -112.952 1.00 76.62 80 LEU A CA 1
ATOM 629 C C . LEU A 1 80 ? 62.927 1.647 -113.599 1.00 76.62 80 LEU A C 1
ATOM 631 O O . LEU A 1 80 ? 63.527 2.108 -114.569 1.00 76.62 80 LEU A O 1
ATOM 635 N N . ALA A 1 81 ? 63.187 0.430 -113.114 1.00 79.38 81 ALA A N 1
ATOM 636 C CA . ALA A 1 81 ? 64.207 -0.448 -113.685 1.00 79.38 81 ALA A CA 1
ATOM 637 C C . ALA A 1 81 ? 63.880 -0.852 -115.134 1.00 79.38 81 ALA A C 1
ATOM 639 O O . ALA A 1 81 ? 64.746 -0.768 -116.005 1.00 79.38 81 ALA A O 1
ATOM 640 N N . ILE A 1 82 ? 62.626 -1.223 -115.421 1.00 80.06 82 ILE A N 1
ATOM 641 C CA . ILE A 1 82 ? 62.170 -1.549 -116.784 1.00 80.06 82 ILE A CA 1
ATOM 642 C C . ILE A 1 82 ? 62.276 -0.319 -117.695 1.00 80.06 82 ILE A C 1
ATOM 644 O O . ILE A 1 82 ? 62.781 -0.427 -118.814 1.00 80.06 82 ILE A O 1
ATOM 648 N N . GLY A 1 83 ? 61.864 0.856 -117.206 1.00 72.69 83 GLY A N 1
ATOM 649 C CA . GLY A 1 83 ? 62.010 2.121 -117.927 1.00 72.69 83 GLY A CA 1
ATOM 650 C C . GLY A 1 83 ? 63.468 2.430 -118.277 1.00 72.69 83 GLY A C 1
ATOM 651 O O . GLY A 1 83 ? 63.760 2.800 -119.412 1.00 72.69 83 GLY A O 1
ATOM 652 N N . PHE A 1 84 ? 64.396 2.203 -117.341 1.00 75.56 84 PHE A N 1
ATOM 653 C CA . PHE A 1 84 ? 65.831 2.418 -117.543 1.00 75.56 84 PHE A CA 1
ATOM 654 C C . PHE A 1 84 ? 66.441 1.441 -118.562 1.00 75.56 84 PHE A C 1
ATOM 656 O O . PHE A 1 84 ? 67.222 1.844 -119.424 1.00 75.56 84 PHE A O 1
ATOM 663 N N . ILE A 1 85 ? 66.052 0.162 -118.527 1.00 78.06 85 ILE A N 1
ATOM 664 C CA . ILE A 1 85 ? 66.513 -0.847 -119.498 1.00 78.06 85 ILE A CA 1
ATOM 665 C C . ILE A 1 85 ? 65.972 -0.540 -120.909 1.00 78.06 85 ILE A C 1
ATOM 667 O O . ILE A 1 85 ? 66.703 -0.641 -121.900 1.00 78.06 85 ILE A O 1
ATOM 671 N N . GLY A 1 86 ? 64.711 -0.107 -121.017 1.00 69.88 86 GLY A N 1
ATOM 672 C CA . GLY A 1 86 ? 64.122 0.348 -122.283 1.00 69.88 86 GLY A CA 1
ATOM 673 C C . GLY A 1 86 ? 64.792 1.613 -122.841 1.00 69.88 86 GLY A C 1
ATOM 674 O O . GLY A 1 86 ? 64.959 1.745 -124.056 1.00 69.88 86 GLY A O 1
ATOM 675 N N . ALA A 1 87 ? 65.243 2.510 -121.957 1.00 65.56 87 ALA A N 1
ATOM 676 C CA . ALA A 1 87 ? 65.998 3.717 -122.298 1.00 65.56 87 ALA A CA 1
ATOM 677 C C . ALA A 1 87 ? 67.314 3.405 -123.004 1.00 65.56 87 ALA A C 1
ATOM 679 O O . ALA A 1 87 ? 67.628 3.971 -124.050 1.00 65.56 87 ALA A O 1
ATOM 680 N N . ALA A 1 88 ? 68.077 2.488 -122.406 1.00 72.50 88 ALA A N 1
ATOM 681 C CA . ALA A 1 88 ? 69.428 2.160 -122.832 1.00 72.50 88 ALA A CA 1
ATOM 682 C C . ALA A 1 88 ? 69.467 1.444 -124.192 1.00 72.50 88 ALA A C 1
ATOM 684 O O . ALA A 1 88 ? 70.502 1.445 -124.851 1.00 72.50 88 ALA A O 1
ATOM 685 N N . SER A 1 89 ? 68.352 0.841 -124.618 1.00 71.38 89 SER A N 1
ATOM 686 C CA . SER A 1 89 ? 68.293 -0.027 -125.799 1.00 71.38 89 SER A CA 1
ATOM 687 C C . SER A 1 89 ? 67.676 0.612 -127.047 1.00 71.38 89 SER A C 1
ATOM 689 O O . SER A 1 89 ? 67.976 0.158 -128.147 1.00 71.38 89 SER A O 1
ATOM 691 N N . SER A 1 90 ? 66.830 1.643 -126.925 1.00 60.84 90 SER A N 1
ATOM 692 C CA . SER A 1 90 ? 65.941 2.036 -128.035 1.00 60.84 90 SER A CA 1
ATOM 693 C C . SER A 1 90 ? 66.239 3.376 -128.717 1.00 60.84 90 SER A C 1
ATOM 695 O O . SER A 1 90 ? 65.700 3.619 -129.790 1.00 60.84 90 SER A O 1
ATOM 697 N N . GLY A 1 91 ? 67.074 4.265 -128.167 1.00 61.28 91 GLY A N 1
ATOM 698 C CA . GLY A 1 91 ? 67.351 5.576 -128.789 1.00 61.28 91 GLY A CA 1
ATOM 699 C C . GLY A 1 91 ? 66.124 6.503 -128.929 1.00 61.28 91 GLY A C 1
ATOM 700 O O . GLY A 1 91 ? 66.220 7.571 -129.530 1.00 61.28 91 GLY A O 1
ATOM 701 N N . ILE A 1 92 ? 64.972 6.125 -128.361 1.00 63.84 92 ILE A N 1
ATOM 702 C CA . ILE A 1 92 ? 63.718 6.883 -128.410 1.00 63.84 92 ILE A CA 1
ATOM 703 C C . ILE A 1 92 ? 63.663 7.798 -127.182 1.00 63.84 92 ILE A C 1
ATOM 705 O O . ILE A 1 92 ? 63.231 7.407 -126.099 1.00 63.84 92 ILE A O 1
ATOM 709 N N . THR A 1 93 ? 64.089 9.047 -127.350 1.00 65.75 93 THR A N 1
ATOM 710 C CA . THR A 1 93 ? 64.102 10.053 -126.274 1.00 65.75 93 THR A CA 1
ATOM 711 C C . THR A 1 93 ? 62.699 10.409 -125.771 1.00 65.75 93 THR A C 1
ATOM 713 O O . THR A 1 93 ? 62.521 10.684 -124.589 1.00 65.75 93 THR A O 1
ATOM 716 N N . LEU A 1 94 ? 61.673 10.348 -126.626 1.00 69.81 94 LEU A N 1
ATOM 717 C CA . LEU A 1 94 ? 60.318 10.804 -126.292 1.00 69.81 94 LEU A CA 1
ATOM 718 C C . LEU A 1 94 ? 59.564 9.855 -125.340 1.00 69.81 94 LEU A C 1
ATOM 720 O O . LEU A 1 94 ? 58.853 10.310 -124.447 1.00 69.81 94 LEU A O 1
ATOM 724 N N . ALA A 1 95 ? 59.768 8.540 -125.475 1.00 69.12 95 ALA A N 1
ATOM 725 C CA . ALA A 1 95 ? 59.176 7.543 -124.580 1.00 69.12 95 ALA A CA 1
ATOM 726 C C . ALA A 1 95 ? 59.713 7.679 -123.144 1.00 69.12 95 ALA A C 1
ATOM 728 O O . ALA A 1 95 ? 58.971 7.488 -122.181 1.00 69.12 95 ALA A O 1
ATOM 729 N N . LEU A 1 96 ? 60.975 8.092 -122.992 1.00 70.12 96 LEU A N 1
ATOM 730 C CA . LEU A 1 96 ? 61.587 8.314 -121.684 1.00 70.12 96 LEU A CA 1
ATOM 731 C C . LEU A 1 96 ? 61.026 9.522 -120.957 1.00 70.12 96 LEU A C 1
ATOM 733 O O . LEU A 1 96 ? 60.828 9.443 -119.750 1.00 70.12 96 LEU A O 1
ATOM 737 N N . PHE A 1 97 ? 60.706 10.603 -121.669 1.00 74.56 97 PHE A N 1
ATOM 738 C CA . PHE A 1 97 ? 60.040 11.748 -121.051 1.00 74.56 97 PHE A CA 1
ATOM 739 C C . PHE A 1 97 ? 58.641 11.392 -120.541 1.00 74.56 97 PHE A C 1
ATOM 741 O O . PHE A 1 97 ? 58.261 11.851 -119.468 1.00 74.56 97 PHE A O 1
ATOM 748 N N . ILE A 1 98 ? 57.900 10.534 -121.251 1.00 77.69 98 ILE A N 1
ATOM 749 C CA . ILE A 1 98 ? 56.572 10.080 -120.811 1.00 77.69 98 ILE A CA 1
ATOM 750 C C . ILE A 1 98 ? 56.690 9.190 -119.568 1.00 77.69 98 ILE A C 1
ATOM 752 O O . ILE A 1 98 ? 55.989 9.420 -118.585 1.00 77.69 98 ILE A O 1
ATOM 756 N N . VAL A 1 99 ? 57.605 8.214 -119.568 1.00 77.69 99 VAL A N 1
ATOM 757 C CA . VAL A 1 99 ? 57.835 7.351 -118.396 1.00 77.69 99 VAL A CA 1
ATOM 758 C C . VAL A 1 99 ? 58.330 8.177 -117.207 1.00 77.69 99 VAL A C 1
ATOM 760 O O . VAL A 1 99 ? 57.795 8.040 -116.109 1.00 77.69 99 VAL A O 1
ATOM 763 N N . ALA A 1 100 ? 59.275 9.095 -117.421 1.00 76.44 100 ALA A N 1
ATOM 764 C CA . ALA A 1 100 ? 59.760 9.998 -116.383 1.00 76.44 100 ALA A CA 1
ATOM 765 C C . ALA A 1 100 ? 58.627 10.869 -115.817 1.00 76.44 100 ALA A C 1
ATOM 767 O O . ALA A 1 100 ? 58.471 10.941 -114.600 1.00 76.44 100 ALA A O 1
ATOM 768 N N . ALA A 1 101 ? 57.777 11.454 -116.666 1.00 78.38 101 ALA A N 1
ATOM 769 C CA . ALA A 1 101 ? 56.636 12.257 -116.227 1.00 78.38 101 ALA A CA 1
ATOM 770 C C . ALA A 1 101 ? 55.613 11.439 -115.420 1.00 78.38 101 ALA A C 1
ATOM 772 O O . ALA A 1 101 ? 55.150 11.903 -114.380 1.00 78.38 101 ALA A O 1
ATOM 773 N N . ILE A 1 102 ? 55.303 10.207 -115.843 1.00 80.88 102 ILE A N 1
ATOM 774 C CA . ILE A 1 102 ? 54.399 9.309 -115.107 1.00 80.88 102 ILE A CA 1
ATOM 775 C C . ILE A 1 102 ? 55.012 8.920 -113.758 1.00 80.88 102 ILE A C 1
ATOM 777 O O . ILE A 1 102 ? 54.338 9.009 -112.735 1.00 80.88 102 ILE A O 1
ATOM 781 N N . THR A 1 103 ? 56.291 8.535 -113.722 1.00 78.69 103 THR A N 1
ATOM 782 C CA . THR A 1 103 ? 56.969 8.187 -112.461 1.00 78.69 103 THR A CA 1
ATOM 783 C C . THR A 1 103 ? 57.065 9.376 -111.510 1.00 78.69 103 THR A C 1
ATOM 785 O O . THR A 1 103 ? 56.871 9.204 -110.310 1.00 78.69 103 THR A O 1
ATOM 788 N N . PHE A 1 104 ? 57.281 10.588 -112.028 1.00 80.88 104 PHE A N 1
ATOM 789 C CA . PHE A 1 104 ? 57.282 11.807 -111.228 1.00 80.88 104 PHE A CA 1
ATOM 790 C C . PHE A 1 104 ? 55.889 12.109 -110.667 1.00 80.88 104 PHE A C 1
ATOM 792 O O . PHE A 1 104 ? 55.756 12.334 -109.468 1.00 80.88 104 PHE A O 1
ATOM 799 N N . ALA A 1 105 ? 54.841 12.040 -111.493 1.00 79.69 105 ALA A N 1
ATOM 800 C CA . ALA A 1 105 ? 53.463 12.246 -111.048 1.00 79.69 105 ALA A CA 1
ATOM 801 C C . ALA A 1 105 ? 53.037 11.214 -109.987 1.00 79.69 105 ALA A C 1
ATOM 803 O O . ALA A 1 105 ? 52.447 11.583 -108.972 1.00 79.69 105 ALA A O 1
ATOM 804 N N . LEU A 1 106 ? 53.391 9.938 -110.176 1.00 82.00 106 LEU A N 1
ATOM 805 C CA . LEU A 1 106 ? 53.149 8.878 -109.193 1.00 82.00 106 LEU A CA 1
ATOM 806 C C . LEU A 1 106 ? 53.971 9.077 -107.914 1.00 82.00 106 LEU A C 1
ATOM 808 O O . LEU A 1 106 ? 53.457 8.843 -106.823 1.00 82.00 106 LEU A O 1
ATOM 812 N N . GLY A 1 107 ? 55.216 9.544 -108.026 1.00 80.69 107 GLY A N 1
ATOM 813 C CA . GLY A 1 107 ? 56.055 9.887 -106.879 1.00 80.69 107 GLY A CA 1
ATOM 814 C C . GLY A 1 107 ? 55.457 11.026 -106.053 1.00 80.69 107 GLY A C 1
ATOM 815 O O . GLY A 1 107 ? 55.340 10.903 -104.837 1.00 80.69 107 GLY A O 1
ATOM 816 N N . VAL A 1 108 ? 55.000 12.097 -106.708 1.00 80.69 108 VAL A N 1
ATOM 817 C CA . VAL A 1 108 ? 54.331 13.228 -106.046 1.00 80.69 108 VAL A CA 1
ATOM 818 C C . VAL A 1 108 ? 53.021 12.785 -105.390 1.00 80.69 108 VAL A C 1
ATOM 820 O O . VAL A 1 108 ? 52.791 13.119 -104.231 1.00 80.69 108 VAL A O 1
ATOM 823 N N . ALA A 1 109 ? 52.193 11.989 -106.075 1.00 81.94 109 ALA A N 1
ATOM 824 C CA . ALA A 1 109 ? 50.956 11.451 -105.506 1.00 81.94 109 ALA A CA 1
ATOM 825 C C . ALA A 1 109 ? 51.219 10.518 -104.309 1.00 81.94 109 ALA A C 1
ATOM 827 O O . ALA A 1 109 ? 50.513 10.590 -103.307 1.00 81.94 109 ALA A O 1
ATOM 828 N N . GLY A 1 110 ? 52.262 9.684 -104.379 1.00 81.19 110 GLY A N 1
ATOM 829 C CA . GLY A 1 110 ? 52.674 8.804 -103.285 1.00 81.19 110 GLY A CA 1
ATOM 830 C C . GLY A 1 110 ? 53.182 9.571 -102.064 1.00 81.19 110 GLY A C 1
ATOM 831 O O . GLY A 1 110 ? 52.814 9.236 -100.941 1.00 81.19 110 GLY A O 1
ATOM 832 N N . VAL A 1 111 ? 53.969 10.633 -102.269 1.00 80.12 111 VAL A N 1
ATOM 833 C CA . VAL A 1 111 ? 54.419 11.519 -101.182 1.00 80.12 111 VAL A CA 1
ATOM 834 C C . VAL A 1 111 ? 53.241 12.283 -100.580 1.00 80.12 111 VAL A C 1
ATOM 836 O O . VAL A 1 111 ? 53.153 12.365 -99.360 1.00 80.12 111 VAL A O 1
ATOM 839 N N . ALA A 1 112 ? 52.314 12.793 -101.397 1.00 80.31 112 ALA A N 1
ATOM 840 C CA . ALA A 1 112 ? 51.112 13.469 -100.909 1.00 80.31 112 ALA A CA 1
ATOM 841 C C . ALA A 1 112 ? 50.229 12.528 -100.071 1.00 80.31 112 ALA A C 1
ATOM 843 O O . ALA A 1 112 ? 49.858 12.886 -98.958 1.00 80.31 112 ALA A O 1
ATOM 844 N N . TYR A 1 113 ? 49.977 11.304 -100.551 1.00 82.44 113 TYR A N 1
ATOM 845 C CA . TYR A 1 113 ? 49.244 10.274 -99.806 1.00 82.44 113 TYR A CA 1
ATOM 846 C C . TYR A 1 113 ? 49.962 9.875 -98.508 1.00 82.44 113 TYR A C 1
ATOM 848 O O . TYR A 1 113 ? 49.330 9.718 -97.467 1.00 82.44 113 TYR A O 1
ATOM 856 N N . TRP A 1 114 ? 51.293 9.737 -98.539 1.00 80.25 114 TRP A N 1
ATOM 857 C CA . TRP A 1 114 ? 52.081 9.426 -97.345 1.00 80.25 114 TRP A CA 1
ATOM 858 C C . TRP A 1 114 ? 52.041 10.561 -96.320 1.00 80.25 114 TRP A C 1
ATOM 860 O O . TRP A 1 114 ? 51.879 10.292 -95.132 1.00 80.25 114 TRP A O 1
ATOM 870 N N . LEU A 1 115 ? 52.158 11.817 -96.761 1.00 80.81 115 LEU A N 1
ATOM 871 C CA . LEU A 1 115 ? 52.052 12.980 -95.885 1.00 80.81 115 LEU A CA 1
ATOM 872 C C . LEU A 1 115 ? 50.663 13.048 -95.246 1.00 80.81 115 LEU A C 1
ATOM 874 O O . LEU A 1 115 ? 50.592 13.120 -94.022 1.00 80.81 115 LEU A O 1
ATOM 878 N N . ASP A 1 116 ? 49.594 12.921 -96.033 1.00 82.12 116 ASP A N 1
ATOM 879 C CA . ASP A 1 116 ? 48.207 12.932 -95.550 1.00 82.12 116 ASP A CA 1
ATOM 880 C C . ASP A 1 116 ? 47.972 11.823 -94.508 1.00 82.12 116 ASP A C 1
ATOM 882 O O . ASP A 1 116 ? 47.663 12.095 -93.345 1.00 82.12 116 ASP A O 1
ATOM 886 N N . HIS A 1 117 ? 48.319 10.578 -94.848 1.00 80.50 117 HIS A N 1
ATOM 887 C CA . HIS A 1 117 ? 48.158 9.443 -93.941 1.00 80.50 117 HIS A CA 1
ATOM 888 C C . HIS A 1 117 ? 49.064 9.529 -92.699 1.00 80.50 117 HIS A C 1
ATOM 890 O O . HIS A 1 117 ? 48.677 9.106 -91.610 1.00 80.50 117 HIS A O 1
ATOM 896 N N . SER A 1 118 ? 50.264 10.113 -92.815 1.00 79.25 118 SER A N 1
ATOM 897 C CA . SER A 1 118 ? 51.142 10.360 -91.663 1.00 79.25 118 SER A CA 1
ATOM 898 C C . SER A 1 118 ? 50.567 11.416 -90.714 1.00 79.25 118 SER A C 1
ATOM 900 O O . SER A 1 118 ? 50.744 11.309 -89.496 1.00 79.25 118 SER A O 1
ATOM 902 N N . THR A 1 119 ? 49.857 12.418 -91.244 1.00 84.00 119 THR A N 1
ATOM 903 C CA . THR A 1 119 ? 49.202 13.438 -90.422 1.00 84.00 119 THR A CA 1
ATOM 904 C C . THR A 1 119 ? 47.991 12.869 -89.694 1.00 84.00 119 THR A C 1
ATOM 906 O O . THR A 1 119 ? 47.908 13.044 -88.478 1.00 84.00 119 THR A O 1
ATOM 909 N N . GLU A 1 120 ? 47.137 12.093 -90.369 1.00 84.62 120 GLU A N 1
ATOM 910 C CA . GLU A 1 120 ? 46.013 11.380 -89.743 1.00 84.62 120 GLU A CA 1
ATOM 911 C C . GLU A 1 120 ? 46.495 10.405 -88.663 1.00 84.62 120 GLU A C 1
ATOM 913 O O . GLU A 1 120 ? 46.000 10.408 -87.537 1.00 84.62 120 GLU A O 1
ATOM 918 N N . ALA A 1 121 ? 47.534 9.622 -88.961 1.00 79.88 121 ALA A N 1
ATOM 919 C CA . ALA A 1 121 ? 48.187 8.723 -88.017 1.00 79.88 121 ALA A CA 1
ATOM 920 C C . ALA A 1 121 ? 48.666 9.429 -86.742 1.00 79.88 121 ALA A C 1
ATOM 922 O O . ALA A 1 121 ? 48.492 8.927 -85.626 1.00 79.88 121 ALA A O 1
ATOM 923 N N . ASN A 1 122 ? 49.307 10.588 -86.897 1.00 82.56 122 ASN A N 1
ATOM 924 C CA . ASN A 1 122 ? 49.805 11.366 -85.771 1.00 82.56 122 ASN A CA 1
ATOM 925 C C . ASN A 1 122 ? 48.659 11.996 -84.970 1.00 82.56 122 ASN A C 1
ATOM 927 O O . ASN A 1 122 ? 48.712 11.961 -83.739 1.00 82.56 122 ASN A O 1
ATOM 931 N N . GLN A 1 123 ? 47.606 12.484 -85.634 1.00 86.94 123 GLN A N 1
ATOM 932 C CA . GLN A 1 123 ? 46.387 12.962 -84.972 1.00 86.94 123 GLN A CA 1
ATOM 933 C C . GLN A 1 123 ? 45.709 11.840 -84.177 1.00 86.94 123 GLN A C 1
ATOM 935 O O . GLN A 1 123 ? 45.362 12.030 -83.010 1.00 86.94 123 GLN A O 1
ATOM 940 N N . LEU A 1 124 ? 45.606 10.640 -84.753 1.00 84.56 124 LEU A N 1
ATOM 941 C CA . LEU A 1 124 ? 45.040 9.469 -84.092 1.00 84.56 124 LEU A CA 1
ATOM 942 C C . LEU A 1 124 ? 45.862 9.083 -82.855 1.00 84.56 124 LEU A C 1
ATOM 944 O O . LEU A 1 124 ? 45.310 8.919 -81.769 1.00 84.56 124 LEU A O 1
ATOM 948 N N . ARG A 1 125 ? 47.196 9.028 -82.975 1.00 83.50 125 ARG A N 1
ATOM 949 C CA . ARG A 1 125 ? 48.102 8.769 -81.841 1.00 83.50 125 ARG A CA 1
ATOM 950 C C . ARG A 1 125 ? 47.980 9.828 -80.749 1.00 83.50 125 ARG A C 1
ATOM 952 O O . ARG A 1 125 ? 48.004 9.479 -79.571 1.00 83.50 125 ARG A O 1
ATOM 959 N N . GLN A 1 126 ? 47.854 11.103 -81.115 1.00 88.19 126 GLN A N 1
ATOM 960 C CA . GLN A 1 126 ? 47.680 12.189 -80.154 1.00 88.19 126 GLN A CA 1
ATOM 961 C C . GLN A 1 126 ? 46.326 12.088 -79.440 1.00 88.19 126 GLN A C 1
ATOM 963 O O . GLN A 1 126 ? 46.291 12.173 -78.214 1.00 88.19 126 GLN A O 1
ATOM 968 N N . SER A 1 127 ? 45.243 11.811 -80.173 1.00 85.56 127 SER A N 1
ATOM 969 C CA . SER A 1 127 ? 43.913 11.592 -79.591 1.00 85.56 127 SER A CA 1
ATOM 970 C C . SER A 1 127 ? 43.906 10.400 -78.627 1.00 85.56 127 SER A C 1
ATOM 972 O O . SER A 1 127 ? 43.406 10.502 -77.507 1.00 85.56 127 SER A O 1
ATOM 974 N N . TYR A 1 128 ? 44.576 9.304 -78.994 1.00 84.19 128 TYR A N 1
ATOM 975 C CA . TYR A 1 128 ? 44.714 8.123 -78.151 1.00 84.19 128 TYR A CA 1
ATOM 976 C C . TYR A 1 128 ? 45.503 8.418 -76.868 1.00 84.19 128 TYR A C 1
ATOM 978 O O . TYR A 1 128 ? 45.079 8.017 -75.787 1.00 84.19 128 TYR A O 1
ATOM 986 N N . ARG A 1 129 ? 46.608 9.175 -76.953 1.00 86.56 129 ARG A N 1
ATOM 987 C CA . ARG A 1 129 ? 47.354 9.623 -75.762 1.00 86.56 129 ARG A CA 1
ATOM 988 C C . ARG A 1 129 ? 46.496 10.505 -74.856 1.00 86.56 129 ARG A C 1
ATOM 990 O O . ARG A 1 129 ? 46.452 10.242 -73.662 1.00 86.56 129 ARG A O 1
ATOM 997 N N . SER A 1 130 ? 45.757 11.470 -75.410 1.00 86.38 130 SER A N 1
ATOM 998 C CA . SER A 1 130 ? 44.868 12.317 -74.601 1.00 86.38 130 SER A CA 1
ATOM 999 C C . SER A 1 130 ? 43.744 11.525 -73.926 1.00 86.38 130 SER A C 1
ATOM 1001 O O . SER A 1 130 ? 43.393 11.806 -72.781 1.00 86.38 130 SER A O 1
ATOM 1003 N N . LEU A 1 131 ? 43.208 10.496 -74.592 1.00 83.38 131 LEU A N 1
ATOM 1004 C CA . LEU A 1 131 ? 42.211 9.603 -74.001 1.00 83.38 131 LEU A CA 1
ATOM 1005 C C . LEU A 1 131 ? 42.812 8.769 -72.866 1.00 83.38 131 LEU A C 1
ATOM 1007 O O . LEU A 1 131 ? 42.168 8.617 -71.831 1.00 83.38 131 LEU A O 1
ATOM 1011 N N . LEU A 1 132 ? 44.041 8.267 -73.028 1.00 81.94 132 LEU A N 1
ATOM 1012 C CA . LEU A 1 132 ? 44.750 7.546 -71.967 1.00 81.94 132 LEU A CA 1
ATOM 1013 C C . LEU A 1 132 ? 45.034 8.441 -70.757 1.00 81.94 132 LEU A C 1
ATOM 1015 O O . LEU A 1 132 ? 44.751 8.034 -69.636 1.00 81.94 132 LEU A O 1
ATOM 1019 N N . GLU A 1 133 ? 45.526 9.661 -70.973 1.00 85.94 133 GLU A N 1
ATOM 1020 C CA . GLU A 1 133 ? 45.763 10.632 -69.896 1.00 85.94 133 GLU A CA 1
ATOM 1021 C C . GLU A 1 133 ? 44.462 10.974 -69.156 1.00 85.94 133 GLU A C 1
ATOM 1023 O O . GLU A 1 133 ? 44.423 10.967 -67.926 1.00 85.94 133 GLU A O 1
ATOM 1028 N N . THR A 1 134 ? 43.366 11.185 -69.893 1.00 84.56 134 THR A N 1
ATOM 1029 C CA . THR A 1 134 ? 42.043 11.444 -69.301 1.00 84.56 134 THR A CA 1
ATOM 1030 C C . THR A 1 134 ? 41.538 10.238 -68.504 1.00 84.56 134 THR A C 1
ATOM 1032 O O . THR A 1 134 ? 40.994 10.398 -67.413 1.00 84.56 134 THR A O 1
ATOM 1035 N N . ALA A 1 135 ? 41.732 9.018 -69.015 1.00 81.44 135 ALA A N 1
ATOM 1036 C CA . ALA A 1 135 ? 41.345 7.792 -68.323 1.00 81.44 135 ALA A CA 1
ATOM 1037 C C . ALA A 1 135 ? 42.163 7.570 -67.039 1.00 81.44 135 ALA A C 1
ATOM 1039 O O . ALA A 1 135 ? 41.603 7.173 -66.015 1.00 81.44 135 ALA A O 1
ATOM 1040 N N . GLU A 1 136 ? 43.467 7.856 -67.064 1.00 82.25 136 GLU A N 1
ATOM 1041 C CA . GLU A 1 136 ? 44.319 7.806 -65.874 1.00 82.25 136 GLU A CA 1
ATOM 1042 C C . GLU A 1 136 ? 43.901 8.842 -64.826 1.00 82.25 136 GLU A C 1
ATOM 1044 O O . GLU A 1 136 ? 43.838 8.516 -63.638 1.00 82.25 136 GLU A O 1
ATOM 1049 N N . GLU A 1 137 ? 43.575 10.064 -65.247 1.00 87.69 137 GLU A N 1
ATOM 1050 C CA . GLU A 1 137 ? 43.123 11.122 -64.344 1.00 87.69 137 GLU A CA 1
ATOM 1051 C C . GLU A 1 137 ? 41.774 10.777 -63.701 1.00 87.69 137 GLU A C 1
ATOM 1053 O O . GLU A 1 137 ? 41.640 10.824 -62.477 1.00 87.69 137 GLU A O 1
ATOM 1058 N N . LEU A 1 138 ? 40.801 10.303 -64.488 1.00 83.81 138 LEU A N 1
ATOM 1059 C CA . LEU A 1 138 ? 39.526 9.806 -63.960 1.00 83.81 138 LEU A CA 1
ATOM 1060 C C . LEU A 1 138 ? 39.727 8.639 -62.985 1.00 83.81 138 LEU A C 1
ATOM 1062 O O . LEU A 1 138 ? 39.047 8.562 -61.961 1.00 83.81 138 LEU A O 1
ATOM 1066 N N . HIS A 1 139 ? 40.691 7.753 -63.248 1.00 78.19 139 HIS A N 1
ATOM 1067 C CA . HIS A 1 139 ? 41.014 6.657 -62.339 1.00 78.19 139 HIS A CA 1
ATOM 1068 C C . HIS A 1 139 ? 41.618 7.150 -61.012 1.00 78.19 139 HIS A C 1
ATOM 1070 O O . HIS A 1 139 ? 41.268 6.636 -59.941 1.00 78.19 139 HIS A O 1
ATOM 1076 N N . ARG A 1 140 ? 42.491 8.166 -61.049 1.00 78.50 140 ARG A N 1
ATOM 1077 C CA . ARG A 1 140 ? 43.028 8.812 -59.838 1.00 78.50 140 ARG A CA 1
ATOM 1078 C C . ARG A 1 140 ? 41.918 9.480 -59.036 1.00 78.50 140 ARG A C 1
ATOM 1080 O O . ARG A 1 140 ? 41.840 9.254 -57.829 1.00 78.50 140 ARG A O 1
ATOM 1087 N N . GLN A 1 141 ? 41.025 10.213 -59.699 1.00 87.81 141 GLN A N 1
ATOM 1088 C CA . GLN A 1 141 ? 39.876 10.863 -59.064 1.00 87.81 141 GLN A CA 1
ATOM 1089 C C . GLN A 1 141 ? 38.926 9.844 -58.430 1.00 87.81 141 GLN A C 1
ATOM 1091 O O . GLN A 1 141 ? 38.556 9.990 -57.266 1.00 87.81 141 GLN A O 1
ATOM 1096 N N . GLN A 1 142 ? 38.596 8.761 -59.138 1.00 84.12 142 GLN A N 1
ATOM 1097 C CA . GLN A 1 142 ? 37.767 7.685 -58.594 1.00 84.12 142 GLN A CA 1
ATOM 1098 C C . GLN A 1 142 ? 38.419 7.037 -57.365 1.00 84.12 142 GLN A C 1
ATOM 1100 O O . GLN A 1 142 ? 37.744 6.786 -56.368 1.00 84.12 142 GLN A O 1
ATOM 1105 N N . THR A 1 143 ? 39.730 6.789 -57.405 1.00 76.94 143 THR A N 1
ATOM 1106 C CA . THR A 1 143 ? 40.461 6.201 -56.272 1.00 76.94 143 THR A CA 1
ATOM 1107 C C . THR A 1 143 ? 40.479 7.143 -55.067 1.00 76.94 143 THR A C 1
ATOM 1109 O O . THR A 1 143 ? 40.236 6.698 -53.946 1.00 76.94 143 THR A O 1
ATOM 1112 N N . ALA A 1 144 ? 40.703 8.441 -55.288 1.00 81.94 144 ALA A N 1
ATOM 1113 C CA . ALA A 1 144 ? 40.666 9.454 -54.237 1.00 81.94 144 ALA A CA 1
ATOM 1114 C C . ALA A 1 144 ? 39.273 9.559 -53.594 1.00 81.94 144 ALA A C 1
ATOM 1116 O O . ALA A 1 144 ? 39.167 9.585 -52.369 1.00 81.94 144 ALA A O 1
ATOM 1117 N N . LEU A 1 145 ? 38.204 9.534 -54.398 1.00 84.88 145 LEU A N 1
ATOM 1118 C CA . LEU A 1 145 ? 36.825 9.529 -53.900 1.00 84.88 145 LEU A CA 1
ATOM 1119 C C . LEU A 1 145 ? 36.521 8.280 -53.067 1.00 84.88 145 LEU A C 1
ATOM 1121 O O . LEU A 1 145 ? 35.923 8.390 -52.001 1.00 84.88 145 LEU A O 1
ATOM 1125 N N . VAL A 1 146 ? 36.964 7.095 -53.500 1.00 81.44 146 VAL A N 1
ATOM 1126 C CA . VAL A 1 146 ? 36.784 5.855 -52.723 1.00 81.44 146 VAL A CA 1
ATOM 1127 C C . VAL A 1 146 ? 37.517 5.934 -51.380 1.00 81.44 146 VAL A C 1
ATOM 1129 O O . VAL A 1 146 ? 36.941 5.566 -50.357 1.00 81.44 146 VAL A O 1
ATOM 1132 N N . GLN A 1 147 ? 38.745 6.460 -51.357 1.00 77.12 147 GLN A N 1
ATOM 1133 C CA . GLN A 1 147 ? 39.501 6.655 -50.115 1.00 77.12 147 GLN A CA 1
ATOM 1134 C C . GLN A 1 147 ? 38.824 7.661 -49.176 1.00 77.12 147 GLN A C 1
ATOM 1136 O O . GLN A 1 147 ? 38.726 7.401 -47.978 1.00 77.12 147 GLN A O 1
ATOM 1141 N N . GLN A 1 148 ? 38.303 8.770 -49.707 1.00 86.31 148 GLN A N 1
ATOM 1142 C CA . GLN A 1 148 ? 37.531 9.740 -48.925 1.00 86.31 148 GLN A CA 1
ATOM 1143 C C . GLN A 1 148 ? 36.256 9.113 -48.352 1.00 86.31 148 GLN A C 1
ATOM 1145 O O . GLN A 1 148 ? 36.002 9.241 -47.157 1.00 86.31 148 GLN A O 1
ATOM 1150 N N . CYS A 1 149 ? 35.491 8.374 -49.163 1.00 85.50 149 CYS A N 1
ATOM 1151 C CA . CYS A 1 149 ? 34.307 7.643 -48.709 1.00 85.50 149 CYS A CA 1
ATOM 1152 C C . CYS A 1 149 ? 34.639 6.641 -47.597 1.00 85.50 149 CYS A C 1
ATOM 1154 O O . CYS A 1 149 ? 33.890 6.538 -46.627 1.00 85.50 149 CYS A O 1
ATOM 1156 N N . HIS A 1 150 ? 35.768 5.932 -47.699 1.00 78.69 150 HIS A N 1
ATOM 1157 C CA . HIS A 1 150 ? 36.194 5.011 -46.650 1.00 78.69 150 HIS A CA 1
ATOM 1158 C C . HIS A 1 150 ? 36.585 5.752 -45.362 1.00 78.69 150 HIS A C 1
ATOM 1160 O O . HIS A 1 150 ? 36.181 5.339 -44.278 1.00 78.69 150 HIS A O 1
ATOM 1166 N N . GLY A 1 151 ? 37.273 6.894 -45.475 1.00 84.88 151 GLY A N 1
ATOM 1167 C CA . GLY A 1 151 ? 37.565 7.773 -44.339 1.00 84.88 151 GLY A CA 1
ATOM 1168 C C . GLY A 1 151 ? 36.300 8.272 -43.634 1.00 84.88 151 GLY A C 1
ATOM 1169 O O . GLY A 1 151 ? 36.211 8.199 -42.410 1.00 84.88 151 GLY A O 1
ATOM 1170 N N . PHE A 1 152 ? 35.282 8.696 -44.391 1.00 91.19 152 PHE A N 1
ATOM 1171 C CA . PHE A 1 152 ? 33.984 9.076 -43.821 1.00 91.19 152 PHE A CA 1
ATOM 1172 C C . PHE A 1 152 ? 33.295 7.908 -43.117 1.00 91.19 152 PHE A C 1
ATOM 1174 O O . PHE A 1 152 ? 32.743 8.097 -42.036 1.00 91.19 152 PHE A O 1
ATOM 1181 N N . GLN A 1 153 ? 33.343 6.707 -43.695 1.00 90.62 153 GLN A N 1
ATOM 1182 C CA . GLN A 1 153 ? 32.738 5.523 -43.091 1.00 90.62 153 GLN A CA 1
ATOM 1183 C C . GLN A 1 153 ? 33.404 5.155 -41.757 1.00 90.62 153 GLN A C 1
ATOM 1185 O O . GLN A 1 153 ? 32.697 4.843 -40.800 1.00 90.62 153 GLN A O 1
ATOM 1190 N N . THR A 1 154 ? 34.736 5.219 -41.678 1.00 89.12 154 THR A N 1
ATOM 1191 C CA . THR A 1 154 ? 35.482 4.949 -40.439 1.00 89.12 154 THR A CA 1
ATOM 1192 C C . THR A 1 154 ? 35.189 6.002 -39.376 1.00 89.12 154 THR A C 1
ATOM 1194 O O . THR A 1 154 ? 34.777 5.642 -38.277 1.00 89.12 154 THR A O 1
ATOM 1197 N N . ASN A 1 155 ? 35.284 7.292 -39.720 1.00 92.94 155 ASN A N 1
ATOM 1198 C CA . ASN A 1 155 ? 34.990 8.384 -38.785 1.00 92.94 155 ASN A CA 1
ATOM 1199 C C . ASN A 1 155 ? 33.543 8.322 -38.275 1.00 92.94 155 ASN A C 1
ATOM 1201 O O . ASN A 1 155 ? 33.280 8.547 -37.097 1.00 92.94 155 ASN A O 1
ATOM 1205 N N . PHE A 1 156 ? 32.590 7.998 -39.153 1.00 93.81 156 PHE A N 1
ATOM 1206 C CA . PHE A 1 156 ? 31.196 7.826 -38.759 1.00 93.81 156 PHE A CA 1
ATOM 1207 C C . PHE A 1 156 ? 31.014 6.622 -37.826 1.00 93.81 156 PHE A C 1
ATOM 1209 O O . PHE A 1 156 ? 30.275 6.721 -36.852 1.00 93.81 156 PHE A O 1
ATOM 1216 N N . GLY A 1 157 ? 31.709 5.509 -38.084 1.00 93.44 157 GLY A N 1
ATOM 1217 C CA . GLY A 1 157 ? 31.725 4.351 -37.190 1.00 93.44 157 GLY A CA 1
ATOM 1218 C C . GLY A 1 157 ? 32.238 4.700 -35.792 1.00 93.44 157 GLY A C 1
ATOM 1219 O O . GLY A 1 157 ? 31.567 4.401 -34.809 1.00 93.44 157 GLY A O 1
ATOM 1220 N N . GLU A 1 158 ? 33.365 5.411 -35.706 1.00 94.75 158 GLU A N 1
ATOM 1221 C CA . GLU A 1 158 ? 33.943 5.862 -34.433 1.00 94.75 158 GLU A CA 1
ATOM 1222 C C . GLU A 1 158 ? 33.002 6.800 -33.663 1.00 94.75 158 GLU A C 1
ATOM 1224 O O . GLU A 1 158 ? 32.839 6.650 -32.452 1.00 94.75 158 GLU A O 1
ATOM 1229 N N . LEU A 1 159 ? 32.330 7.728 -34.356 1.00 95.50 159 LEU A N 1
ATOM 1230 C CA . LEU A 1 159 ? 31.329 8.609 -33.745 1.00 95.50 159 LEU A CA 1
ATOM 1231 C C . LEU A 1 159 ? 30.124 7.826 -33.210 1.00 95.50 159 LEU A C 1
ATOM 1233 O O . LEU A 1 159 ? 29.673 8.080 -32.095 1.00 95.50 159 LEU A O 1
ATOM 1237 N N . VAL A 1 160 ? 29.616 6.857 -33.975 1.00 96.88 160 VAL A N 1
ATOM 1238 C CA . VAL A 1 160 ? 28.495 6.009 -33.545 1.00 96.88 160 VAL A CA 1
ATOM 1239 C C . VAL A 1 160 ? 28.879 5.164 -32.330 1.00 96.88 160 VAL A C 1
ATOM 1241 O O . VAL A 1 160 ? 28.087 5.057 -31.393 1.00 96.88 160 VAL A O 1
ATOM 1244 N N . ASP A 1 161 ? 30.081 4.590 -32.309 1.00 95.94 161 ASP A N 1
ATOM 1245 C CA . ASP A 1 161 ? 30.559 3.795 -31.177 1.00 95.94 161 ASP A CA 1
ATOM 1246 C C . ASP A 1 161 ? 30.780 4.658 -29.924 1.00 95.94 161 ASP A C 1
ATOM 1248 O O . ASP A 1 161 ? 30.410 4.243 -28.820 1.00 95.94 161 ASP A O 1
ATOM 1252 N N . ALA A 1 162 ? 31.301 5.880 -30.083 1.00 97.12 162 ALA A N 1
ATOM 1253 C CA . ALA A 1 162 ? 31.458 6.838 -28.991 1.00 97.12 162 ALA A CA 1
ATOM 1254 C C . ALA A 1 162 ? 30.106 7.260 -28.390 1.00 97.12 162 ALA A C 1
ATOM 1256 O O . ALA A 1 162 ? 29.931 7.209 -27.170 1.00 97.12 162 ALA A O 1
ATOM 1257 N N . GLU A 1 163 ? 29.125 7.603 -29.230 1.00 97.19 163 GLU A N 1
ATOM 1258 C CA . GLU A 1 163 ? 27.770 7.946 -28.780 1.00 97.19 163 GLU A CA 1
ATOM 1259 C C . GLU A 1 163 ? 27.072 6.756 -28.120 1.00 97.19 163 GLU A C 1
ATOM 1261 O O . GLU A 1 163 ? 26.455 6.882 -27.061 1.00 97.19 163 GLU A O 1
ATOM 1266 N N . LYS A 1 164 ? 27.226 5.551 -28.678 1.00 97.69 164 LYS A N 1
ATOM 1267 C CA . LYS A 1 164 ? 26.685 4.332 -28.073 1.00 97.69 164 LYS A CA 1
ATOM 1268 C C . LYS A 1 164 ? 27.275 4.083 -26.685 1.00 97.69 164 LYS A C 1
ATOM 1270 O O . LYS A 1 164 ? 26.529 3.734 -25.769 1.00 97.69 164 LYS A O 1
ATOM 1275 N N . ALA A 1 165 ? 28.580 4.287 -26.505 1.00 97.56 165 ALA A N 1
ATOM 1276 C CA . ALA A 1 165 ? 29.230 4.180 -25.202 1.00 97.56 165 ALA A CA 1
ATOM 1277 C C . ALA A 1 165 ? 28.730 5.256 -24.218 1.00 97.56 165 ALA A C 1
ATOM 1279 O O . ALA A 1 165 ? 28.495 4.954 -23.044 1.00 97.56 165 ALA A O 1
ATOM 1280 N N . ALA A 1 166 ? 28.507 6.489 -24.686 1.00 97.88 166 ALA A N 1
ATOM 1281 C CA . ALA A 1 166 ? 27.945 7.569 -23.876 1.00 97.88 166 ALA A CA 1
ATOM 1282 C C . ALA A 1 166 ? 26.517 7.247 -23.401 1.00 97.88 166 ALA A C 1
ATOM 1284 O O . ALA A 1 166 ? 26.232 7.335 -22.203 1.00 97.88 166 ALA A O 1
ATOM 1285 N N . ILE A 1 167 ? 25.653 6.774 -24.305 1.00 97.31 167 ILE A N 1
ATOM 1286 C CA . ILE A 1 167 ? 24.282 6.346 -23.990 1.00 97.31 167 ILE A CA 1
ATOM 1287 C C . ILE A 1 167 ? 24.293 5.177 -23.001 1.00 97.31 167 ILE A C 1
ATOM 1289 O O . ILE A 1 167 ? 23.548 5.190 -22.023 1.00 97.31 167 ILE A O 1
ATOM 1293 N N . GLN A 1 168 ? 25.157 4.177 -23.203 1.00 97.88 168 GLN A N 1
ATOM 1294 C CA . GLN A 1 168 ? 25.284 3.046 -22.278 1.00 97.88 168 GLN A CA 1
ATOM 1295 C C . GLN A 1 168 ? 25.719 3.495 -20.880 1.00 97.88 168 GLN A C 1
ATOM 1297 O O . GLN A 1 168 ? 25.164 3.025 -19.886 1.00 97.88 168 GLN A O 1
ATOM 1302 N N . LYS A 1 169 ? 26.662 4.439 -20.790 1.00 97.94 169 LYS A N 1
ATOM 1303 C CA . LYS A 1 169 ? 27.096 5.024 -19.517 1.00 97.94 169 LYS A CA 1
ATOM 1304 C C . LYS A 1 169 ? 25.965 5.792 -18.830 1.00 97.94 169 LYS A C 1
ATOM 1306 O O . LYS A 1 169 ? 25.786 5.651 -17.622 1.00 97.94 169 LYS A O 1
ATOM 1311 N N . GLN A 1 170 ? 25.188 6.574 -19.579 1.00 97.56 170 GLN A N 1
ATOM 1312 C CA . GLN A 1 170 ? 24.034 7.295 -19.039 1.00 97.56 170 GLN A CA 1
ATOM 1313 C C . GLN A 1 170 ? 22.943 6.332 -18.558 1.00 97.56 170 GLN A C 1
ATOM 1315 O O . GLN A 1 170 ? 22.409 6.511 -17.469 1.00 97.56 170 GLN A O 1
ATOM 1320 N N . HIS A 1 171 ? 22.655 5.281 -19.324 1.00 97.12 171 HIS A N 1
ATOM 1321 C CA . HI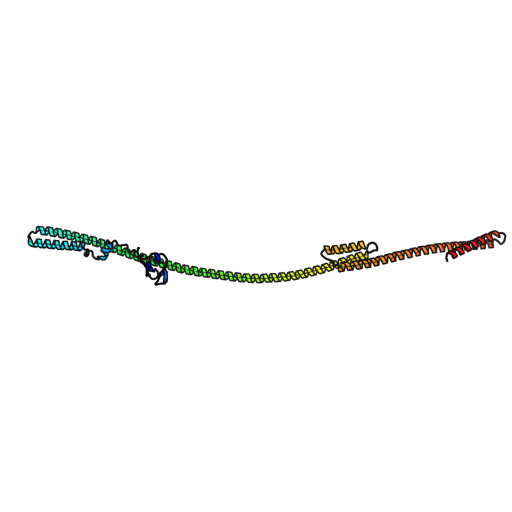S A 1 171 ? 21.693 4.255 -18.937 1.00 97.12 171 HIS A CA 1
ATOM 1322 C C . HIS A 1 171 ? 22.132 3.510 -17.668 1.00 97.12 171 HIS A C 1
ATOM 1324 O O . HIS A 1 171 ? 21.331 3.322 -16.758 1.00 97.12 171 HIS A O 1
ATOM 1330 N N . ALA A 1 172 ? 23.411 3.136 -17.565 1.00 97.94 172 ALA A N 1
ATOM 1331 C CA . ALA A 1 172 ? 23.958 2.514 -16.360 1.00 97.94 172 ALA A CA 1
ATOM 1332 C C . ALA A 1 172 ? 23.842 3.431 -15.133 1.00 97.94 172 ALA A C 1
ATOM 1334 O O . ALA A 1 172 ? 23.496 2.961 -14.052 1.00 97.94 172 ALA A O 1
ATOM 1335 N N . ARG A 1 173 ? 24.074 4.739 -15.309 1.00 98.25 173 ARG A N 1
ATOM 1336 C CA . ARG A 1 173 ? 23.880 5.732 -14.248 1.00 98.25 173 ARG A CA 1
ATOM 1337 C C . ARG A 1 173 ? 22.419 5.812 -13.804 1.00 98.25 173 ARG A C 1
ATOM 1339 O O . ARG A 1 173 ? 22.162 5.708 -12.617 1.00 98.25 173 ARG A O 1
ATOM 1346 N N . LEU A 1 174 ? 21.475 5.910 -14.742 1.00 97.81 174 LEU A N 1
ATOM 1347 C CA . LEU A 1 174 ? 20.043 5.946 -14.420 1.00 97.81 174 LEU A CA 1
ATOM 1348 C C . LEU A 1 174 ? 19.575 4.680 -13.690 1.00 97.81 174 LEU A C 1
ATOM 1350 O O . LEU A 1 174 ? 18.753 4.768 -12.786 1.00 97.81 174 LEU A O 1
ATOM 1354 N N . LEU A 1 175 ? 20.104 3.507 -14.053 1.00 97.94 175 LEU A N 1
ATOM 1355 C CA . LEU A 1 175 ? 19.803 2.264 -13.339 1.00 97.94 175 LEU A CA 1
ATOM 1356 C C . LEU A 1 175 ? 20.369 2.253 -11.914 1.00 97.94 175 LEU A C 1
ATOM 1358 O O . LEU A 1 175 ? 19.706 1.738 -11.017 1.00 97.94 175 LEU A O 1
ATOM 1362 N N . ALA A 1 176 ? 21.568 2.801 -11.706 1.00 97.81 176 ALA A N 1
ATOM 1363 C CA . ALA A 1 176 ? 22.164 2.919 -10.378 1.00 97.81 176 ALA A CA 1
ATOM 1364 C C . ALA A 1 176 ? 21.389 3.913 -9.499 1.00 97.81 176 ALA A C 1
ATOM 1366 O O . ALA A 1 176 ? 21.056 3.581 -8.364 1.00 97.81 176 ALA A O 1
ATOM 1367 N N . ASP A 1 177 ? 21.034 5.077 -10.049 1.00 97.69 177 ASP A N 1
ATOM 1368 C CA . ASP A 1 177 ? 20.240 6.097 -9.357 1.00 97.69 177 ASP A CA 1
ATOM 1369 C C . ASP A 1 177 ? 18.854 5.531 -8.978 1.00 97.69 177 ASP A C 1
ATOM 1371 O O . ASP A 1 177 ? 18.445 5.603 -7.822 1.00 97.69 177 ASP A O 1
ATOM 1375 N N . ALA A 1 178 ? 18.176 4.839 -9.904 1.00 97.50 178 ALA A N 1
ATOM 1376 C CA . ALA A 1 178 ? 16.888 4.194 -9.632 1.00 97.50 178 ALA A CA 1
ATOM 1377 C C . ALA A 1 178 ? 16.975 3.045 -8.609 1.00 97.50 178 ALA A C 1
ATOM 1379 O O . ALA A 1 178 ? 16.000 2.762 -7.912 1.00 97.50 178 ALA A O 1
ATOM 1380 N N . ALA A 1 179 ? 18.110 2.342 -8.526 1.00 97.88 179 ALA A N 1
ATOM 1381 C CA . ALA A 1 179 ? 18.326 1.322 -7.502 1.00 97.88 179 ALA A CA 1
ATOM 1382 C C . ALA A 1 179 ? 18.490 1.957 -6.113 1.00 97.88 179 ALA A C 1
ATOM 1384 O O . ALA A 1 179 ? 17.857 1.490 -5.169 1.00 97.88 179 ALA A O 1
ATOM 1385 N N . ALA A 1 180 ? 19.259 3.046 -6.015 1.00 98.00 180 ALA A N 1
ATOM 1386 C CA . ALA A 1 180 ? 19.430 3.799 -4.774 1.00 98.00 180 ALA A CA 1
ATOM 1387 C C . ALA A 1 180 ? 18.104 4.408 -4.284 1.00 98.00 180 ALA A C 1
ATOM 1389 O O . ALA A 1 180 ? 17.772 4.295 -3.108 1.00 98.00 180 ALA A O 1
ATOM 1390 N N . GLU A 1 181 ? 17.295 4.974 -5.186 1.00 97.88 181 GLU A N 1
ATOM 1391 C CA . GLU A 1 181 ? 15.962 5.491 -4.841 1.00 97.88 181 GLU A CA 1
ATOM 1392 C C . GLU A 1 181 ? 15.025 4.394 -4.313 1.00 97.88 181 GLU A C 1
ATOM 1394 O O . GLU A 1 181 ? 14.259 4.630 -3.381 1.00 97.88 181 GLU A O 1
ATOM 1399 N N . ARG A 1 182 ? 15.087 3.177 -4.872 1.00 97.00 182 ARG A N 1
ATOM 1400 C CA . ARG A 1 182 ? 14.288 2.041 -4.380 1.00 97.00 182 ARG A CA 1
ATOM 1401 C C . ARG A 1 182 ? 14.715 1.578 -2.993 1.00 97.00 182 ARG A C 1
ATOM 1403 O O . ARG A 1 182 ? 13.848 1.194 -2.216 1.00 97.00 182 ARG A O 1
ATOM 1410 N N . GLU A 1 183 ? 16.012 1.589 -2.702 1.00 97.88 183 GLU A N 1
ATOM 1411 C CA . GLU A 1 183 ? 16.541 1.254 -1.377 1.00 97.88 183 GLU A CA 1
ATOM 1412 C C . GLU A 1 183 ? 16.092 2.293 -0.342 1.00 97.88 183 GLU A C 1
ATOM 1414 O O . GLU A 1 183 ? 15.469 1.930 0.651 1.00 97.88 183 GLU A O 1
ATOM 1419 N N . MET A 1 184 ? 16.247 3.587 -0.648 1.00 97.81 184 MET A N 1
ATOM 1420 C CA . MET A 1 184 ? 15.747 4.670 0.208 1.00 97.81 184 MET A CA 1
ATOM 1421 C C . MET A 1 184 ? 14.234 4.577 0.451 1.00 97.81 184 MET A C 1
ATOM 1423 O O . MET A 1 184 ? 13.777 4.722 1.581 1.00 97.81 184 MET A O 1
ATOM 1427 N N . ALA A 1 185 ? 13.446 4.299 -0.592 1.00 97.50 185 ALA A N 1
ATOM 1428 C CA . ALA A 1 185 ? 12.000 4.143 -0.458 1.00 97.50 185 ALA A CA 1
ATOM 1429 C C . ALA A 1 185 ? 11.612 2.912 0.383 1.00 97.50 185 ALA A C 1
ATOM 1431 O O . ALA A 1 185 ? 10.604 2.946 1.091 1.00 97.50 185 ALA A O 1
ATOM 1432 N N . ALA A 1 186 ? 12.391 1.827 0.319 1.00 97.12 186 ALA A N 1
ATOM 1433 C CA . ALA A 1 186 ? 12.179 0.648 1.154 1.00 97.12 186 ALA A CA 1
ATOM 1434 C C . ALA A 1 186 ? 12.464 0.953 2.634 1.00 97.12 186 ALA A C 1
ATOM 1436 O O . ALA A 1 186 ? 11.663 0.580 3.496 1.00 97.12 186 ALA A O 1
ATOM 1437 N N . ASP A 1 187 ? 13.536 1.694 2.916 1.00 97.31 187 ASP A N 1
ATOM 1438 C CA . ASP A 1 187 ? 13.880 2.133 4.270 1.00 97.31 187 ASP A CA 1
ATOM 1439 C C . ASP A 1 187 ? 12.807 3.076 4.838 1.00 97.31 187 ASP A C 1
ATOM 1441 O O . ASP A 1 187 ? 12.316 2.857 5.949 1.00 97.31 187 ASP A O 1
ATOM 1445 N N . GLU A 1 188 ? 12.356 4.066 4.057 1.00 97.31 188 GLU A N 1
ATOM 1446 C CA . GLU A 1 188 ? 11.274 4.984 4.444 1.00 97.31 188 GLU A CA 1
ATOM 1447 C C . GLU A 1 188 ? 9.963 4.243 4.723 1.00 97.31 188 GLU A C 1
ATOM 1449 O O . GLU A 1 188 ? 9.277 4.539 5.706 1.00 97.31 188 GLU A O 1
ATOM 1454 N N . TRP A 1 189 ? 9.615 3.259 3.889 1.00 97.19 189 TRP A N 1
ATOM 1455 C CA . TRP A 1 189 ? 8.417 2.447 4.086 1.00 97.19 189 TRP A CA 1
ATOM 1456 C C . TRP A 1 189 ? 8.490 1.630 5.378 1.00 97.19 189 TRP A C 1
ATOM 1458 O O . TRP A 1 189 ? 7.513 1.588 6.127 1.00 97.19 189 TRP A O 1
ATOM 1468 N N . SER A 1 190 ? 9.647 1.034 5.678 1.00 97.12 190 SER A N 1
ATOM 1469 C CA . SER A 1 190 ? 9.840 0.282 6.922 1.00 97.12 190 SER A CA 1
ATOM 1470 C C . SER A 1 190 ? 9.682 1.179 8.159 1.00 97.12 190 SER A C 1
ATOM 1472 O O . SER A 1 190 ? 8.911 0.856 9.060 1.00 97.12 190 SER A O 1
ATOM 1474 N N . ALA A 1 191 ? 10.252 2.388 8.136 1.00 97.12 191 ALA A N 1
ATOM 1475 C CA . ALA A 1 191 ? 10.084 3.376 9.201 1.00 97.12 191 ALA A CA 1
ATOM 1476 C C . ALA A 1 191 ? 8.636 3.896 9.339 1.00 97.12 191 ALA A C 1
ATOM 1478 O O . ALA A 1 191 ? 8.202 4.293 10.423 1.00 97.12 191 ALA A O 1
ATOM 1479 N N . VAL A 1 192 ? 7.860 3.954 8.249 1.00 97.62 192 VAL A N 1
ATOM 1480 C CA . VAL A 1 192 ? 6.415 4.241 8.321 1.00 97.62 192 VAL A CA 1
ATOM 1481 C C . VAL A 1 192 ? 5.675 3.082 8.985 1.00 97.62 192 VAL A C 1
ATOM 1483 O O . VAL A 1 192 ? 4.829 3.326 9.842 1.00 97.62 192 VAL A O 1
ATOM 1486 N N . GLN A 1 193 ? 5.996 1.842 8.619 1.00 97.19 193 GLN A N 1
ATOM 1487 C CA . GLN A 1 193 ? 5.360 0.652 9.175 1.00 97.19 193 GLN A CA 1
ATOM 1488 C C . GLN A 1 193 ? 5.583 0.540 10.690 1.00 97.19 193 GLN A C 1
ATOM 1490 O O . GLN A 1 193 ? 4.624 0.281 11.419 1.00 97.19 193 GLN A O 1
ATOM 1495 N N . ASP A 1 194 ? 6.797 0.824 11.163 1.00 97.19 194 ASP A N 1
ATOM 1496 C CA . ASP A 1 194 ? 7.118 0.824 12.593 1.00 97.19 194 ASP A CA 1
ATOM 1497 C C . ASP A 1 194 ? 6.299 1.882 13.349 1.00 97.19 194 ASP A C 1
ATOM 1499 O O . ASP A 1 194 ? 5.630 1.558 14.332 1.00 97.19 194 ASP A O 1
ATOM 1503 N N . ARG A 1 195 ? 6.228 3.119 12.834 1.00 97.19 195 ARG A N 1
ATOM 1504 C CA . ARG A 1 195 ? 5.408 4.193 13.431 1.00 97.19 195 ARG A CA 1
ATOM 1505 C C . ARG A 1 195 ? 3.919 3.861 13.466 1.00 97.19 195 ARG A C 1
ATOM 1507 O O . ARG A 1 195 ? 3.233 4.206 14.423 1.00 97.19 195 ARG A O 1
ATOM 1514 N N . VAL A 1 196 ? 3.401 3.214 12.421 1.00 97.75 196 VAL A N 1
ATOM 1515 C CA . VAL A 1 196 ? 2.001 2.765 12.394 1.00 97.75 196 VAL A CA 1
ATOM 1516 C C . VAL A 1 196 ? 1.769 1.687 13.449 1.00 97.75 196 VAL A C 1
ATOM 1518 O O . VAL A 1 196 ? 0.741 1.724 14.120 1.00 97.75 196 VAL A O 1
ATOM 1521 N N . SER A 1 197 ? 2.710 0.756 13.626 1.00 97.00 197 SER A N 1
ATOM 1522 C CA . SER A 1 197 ? 2.591 -0.284 14.652 1.00 97.00 197 SER A CA 1
ATOM 1523 C C . SER A 1 197 ? 2.593 0.293 16.072 1.00 97.00 197 SER A C 1
ATOM 1525 O O . SER A 1 197 ? 1.716 -0.051 16.859 1.00 97.00 197 SER A O 1
ATOM 1527 N N . GLU A 1 198 ? 3.477 1.254 16.357 1.00 97.12 198 GLU A N 1
ATOM 1528 C CA . GLU A 1 198 ? 3.542 1.953 17.645 1.00 97.12 198 GLU A CA 1
ATOM 1529 C C . GLU A 1 198 ? 2.243 2.722 17.931 1.00 97.12 198 GLU A C 1
ATOM 1531 O O . GLU A 1 198 ? 1.635 2.547 18.985 1.00 97.12 198 GLU A O 1
ATOM 1536 N N . ALA A 1 199 ? 1.734 3.477 16.950 1.00 97.31 199 ALA A N 1
ATOM 1537 C CA . ALA A 1 199 ? 0.470 4.201 17.086 1.00 97.31 199 ALA A CA 1
ATOM 1538 C C . ALA A 1 199 ? -0.739 3.267 17.294 1.00 97.31 199 ALA A C 1
ATOM 1540 O O . ALA A 1 199 ? -1.688 3.617 17.999 1.00 97.31 199 ALA A O 1
ATOM 1541 N N . MET A 1 200 ? -0.735 2.074 16.685 1.00 96.50 200 MET A N 1
ATOM 1542 C CA . MET A 1 200 ? -1.784 1.074 16.909 1.00 96.50 200 MET A CA 1
ATOM 1543 C C . MET A 1 200 ? -1.736 0.496 18.325 1.00 96.50 200 MET A C 1
ATOM 1545 O O . MET A 1 200 ? -2.793 0.289 18.926 1.00 96.50 200 MET A O 1
ATOM 1549 N N . ASP A 1 201 ? -0.541 0.247 18.859 1.00 96.12 201 ASP A N 1
ATOM 1550 C CA . ASP A 1 201 ? -0.371 -0.231 20.229 1.00 96.12 201 ASP A CA 1
ATOM 1551 C C . ASP A 1 201 ? -0.799 0.839 21.244 1.00 96.12 201 ASP A C 1
ATOM 1553 O O . ASP A 1 201 ? -1.574 0.533 22.154 1.00 96.12 201 ASP A O 1
ATOM 1557 N N . GLU A 1 202 ? -0.412 2.103 21.042 1.00 96.06 202 GLU A N 1
ATOM 1558 C CA . GLU A 1 202 ? -0.887 3.237 21.846 1.00 96.06 202 GLU A CA 1
ATOM 1559 C C . GLU A 1 202 ? -2.418 3.334 21.825 1.00 96.06 202 GLU A C 1
ATOM 1561 O O . GLU A 1 202 ? -3.056 3.294 22.881 1.00 96.06 202 GLU A O 1
ATOM 1566 N N . ALA A 1 203 ? -3.033 3.338 20.637 1.00 95.69 203 ALA A N 1
ATOM 1567 C CA . ALA A 1 203 ? -4.488 3.390 20.500 1.00 95.69 203 ALA A CA 1
ATOM 1568 C C . ALA A 1 203 ? -5.184 2.211 21.201 1.00 95.69 203 ALA A C 1
ATOM 1570 O O . ALA A 1 203 ? -6.233 2.377 21.824 1.00 95.69 203 ALA A O 1
ATOM 1571 N N . LYS A 1 204 ? -4.595 1.011 21.156 1.00 96.88 204 LYS A N 1
ATOM 1572 C CA . LYS A 1 204 ? -5.119 -0.164 21.863 1.00 96.88 204 LYS A CA 1
ATOM 1573 C C . LYS A 1 204 ? -5.076 0.021 23.380 1.00 96.88 204 LYS A C 1
ATOM 1575 O O . LYS A 1 204 ? -6.025 -0.370 24.061 1.00 96.88 204 LYS A O 1
ATOM 1580 N N . THR A 1 205 ? -4.012 0.625 23.913 1.00 95.50 205 THR A N 1
ATOM 1581 C CA . THR A 1 205 ? -3.936 0.946 25.347 1.00 95.50 205 THR A CA 1
ATOM 1582 C C . THR A 1 205 ? -4.950 2.013 25.761 1.00 95.50 205 THR A C 1
ATOM 1584 O O . THR A 1 205 ? -5.580 1.876 26.813 1.00 95.50 205 THR A O 1
ATOM 1587 N N . GLU A 1 206 ? -5.186 3.026 24.923 1.00 95.62 206 GLU A N 1
ATOM 1588 C CA . GLU A 1 206 ? -6.209 4.046 25.171 1.00 95.62 206 GLU A CA 1
ATOM 1589 C C . GLU A 1 206 ? -7.616 3.445 25.161 1.00 95.62 206 GLU A C 1
ATOM 1591 O O . GLU A 1 206 ? -8.392 3.688 26.085 1.00 95.62 206 GLU A O 1
ATOM 1596 N N . ILE A 1 207 ? -7.937 2.601 24.174 1.00 93.62 207 ILE A N 1
ATOM 1597 C CA . ILE A 1 207 ? -9.225 1.895 24.102 1.00 93.62 207 ILE A CA 1
ATOM 1598 C C . ILE A 1 207 ? -9.447 1.054 25.362 1.00 93.62 207 ILE A C 1
ATOM 1600 O O . ILE A 1 207 ? -10.501 1.170 25.984 1.00 93.62 207 ILE A O 1
ATOM 1604 N N . ALA A 1 208 ? -8.446 0.282 25.797 1.00 94.69 208 ALA A N 1
ATOM 1605 C CA . ALA A 1 208 ? -8.544 -0.511 27.023 1.00 94.69 208 ALA A CA 1
ATOM 1606 C C . ALA A 1 208 ? -8.778 0.366 28.272 1.00 94.69 208 ALA A C 1
ATOM 1608 O O . ALA A 1 208 ? -9.556 0.004 29.158 1.00 94.69 208 ALA A O 1
ATOM 1609 N N . SER A 1 209 ? -8.148 1.544 28.336 1.00 95.06 209 SER A N 1
ATOM 1610 C CA . SER A 1 209 ? -8.375 2.531 29.401 1.00 95.06 209 SER A CA 1
ATOM 1611 C C . SER A 1 209 ? -9.809 3.074 29.384 1.00 95.06 209 SER A C 1
ATOM 1613 O O . SER A 1 209 ? -10.463 3.135 30.429 1.00 95.06 209 SER A O 1
ATOM 1615 N N . TYR A 1 210 ? -10.341 3.409 28.204 1.00 92.62 210 TYR A N 1
ATOM 1616 C CA . TYR A 1 210 ? -11.724 3.865 28.055 1.00 92.62 210 TYR A CA 1
ATOM 1617 C C . TYR A 1 210 ? -12.739 2.776 28.408 1.00 92.62 210 TYR A C 1
ATOM 1619 O O . TYR A 1 210 ? -13.710 3.066 29.105 1.00 92.62 210 TYR A O 1
ATOM 1627 N N . GLU A 1 211 ? -12.507 1.530 27.993 1.00 91.00 211 GLU A N 1
ATOM 1628 C CA . GLU A 1 211 ? -13.344 0.383 28.358 1.00 91.00 211 GLU A CA 1
ATOM 1629 C C . GLU A 1 211 ? -13.362 0.168 29.876 1.00 91.00 211 GLU A C 1
ATOM 1631 O O . GLU A 1 211 ? -14.436 0.033 30.468 1.00 91.00 211 GLU A O 1
ATOM 1636 N N . ALA A 1 212 ? -12.201 0.236 30.535 1.00 91.75 212 ALA A N 1
ATOM 1637 C CA . ALA A 1 212 ? -12.100 0.132 31.989 1.00 91.75 212 ALA A CA 1
ATOM 1638 C C . ALA A 1 212 ? -12.812 1.292 32.710 1.00 91.75 212 ALA A C 1
ATOM 1640 O O . ALA A 1 212 ? -13.560 1.075 33.670 1.00 91.75 212 ALA A O 1
ATOM 1641 N N . ALA A 1 213 ? -12.626 2.529 32.239 1.00 92.56 213 ALA A N 1
ATOM 1642 C CA . ALA A 1 213 ? -13.297 3.703 32.793 1.00 92.56 213 ALA A CA 1
ATOM 1643 C C . ALA A 1 213 ? -14.820 3.606 32.637 1.00 92.56 213 ALA A C 1
ATOM 1645 O O . ALA A 1 213 ? -15.573 3.923 33.562 1.00 92.56 213 ALA A O 1
ATOM 1646 N N . ALA A 1 214 ? -15.286 3.129 31.488 1.00 89.69 214 ALA A N 1
ATOM 1647 C CA . ALA A 1 214 ? -16.702 3.003 31.211 1.00 89.69 214 ALA A CA 1
ATOM 1648 C C . ALA A 1 214 ? -17.353 1.844 31.986 1.00 89.69 214 ALA A C 1
ATOM 1650 O O . ALA A 1 214 ? -18.445 2.019 32.533 1.00 89.69 214 ALA A O 1
ATOM 1651 N N . ALA A 1 215 ? -16.650 0.719 32.159 1.00 89.50 215 ALA A N 1
ATOM 1652 C CA . ALA A 1 215 ? -17.054 -0.349 33.073 1.00 89.50 215 ALA A CA 1
ATOM 1653 C C . ALA A 1 215 ? -17.177 0.166 34.519 1.00 89.50 215 ALA A C 1
ATOM 1655 O O . ALA A 1 215 ? -18.172 -0.097 35.196 1.00 89.50 215 ALA A O 1
ATOM 1656 N N . ALA A 1 216 ? -16.230 0.991 34.982 1.00 92.06 216 ALA A N 1
ATOM 1657 C CA . ALA A 1 216 ? -16.301 1.607 36.307 1.00 92.06 216 ALA A CA 1
ATOM 1658 C C . ALA A 1 216 ? -17.508 2.555 36.461 1.00 92.06 216 ALA A C 1
ATOM 1660 O O . ALA A 1 216 ? -18.133 2.594 37.526 1.00 92.06 216 ALA A O 1
ATOM 1661 N N . ILE A 1 217 ? -17.866 3.306 35.413 1.00 93.00 217 ILE A N 1
ATOM 1662 C CA . ILE A 1 217 ? -19.067 4.156 35.394 1.00 93.00 217 ILE A CA 1
ATOM 1663 C C . ILE A 1 217 ? -20.339 3.301 35.455 1.00 93.00 217 ILE A C 1
ATOM 1665 O O . ILE A 1 217 ? -21.231 3.610 36.247 1.00 93.00 217 ILE A O 1
ATOM 1669 N N . ALA A 1 218 ? -20.416 2.215 34.681 1.00 92.25 218 ALA A N 1
ATOM 1670 C CA . ALA A 1 218 ? -21.556 1.299 34.698 1.00 92.25 218 ALA A CA 1
ATOM 1671 C C . ALA A 1 218 ? -21.762 0.676 36.091 1.00 92.25 218 ALA A C 1
ATOM 1673 O O . ALA A 1 218 ? -22.875 0.700 36.620 1.00 92.25 218 ALA A O 1
ATOM 1674 N N . THR A 1 219 ? -20.685 0.219 36.738 1.00 91.38 219 THR A N 1
ATOM 1675 C CA . THR A 1 219 ? -20.732 -0.320 38.107 1.00 91.38 219 THR A CA 1
ATOM 1676 C C . THR A 1 219 ? -21.226 0.719 39.117 1.00 91.38 219 THR A C 1
ATOM 1678 O O . THR A 1 219 ? -22.083 0.413 39.948 1.00 91.38 219 THR A O 1
ATOM 1681 N N . LYS A 1 220 ? -20.751 1.971 39.031 1.00 94.62 220 LYS A N 1
ATOM 1682 C CA . LYS A 1 220 ? -21.232 3.069 39.893 1.00 94.62 220 LYS A CA 1
ATOM 1683 C C . LYS A 1 220 ? -22.716 3.362 39.673 1.00 94.62 220 LYS A C 1
ATOM 1685 O O . LYS A 1 220 ? -23.458 3.479 40.645 1.00 94.62 220 LYS A O 1
ATOM 1690 N N . TYR A 1 221 ? -23.154 3.430 38.418 1.00 95.69 221 TYR A N 1
ATOM 1691 C CA . TYR A 1 221 ? -24.556 3.653 38.071 1.00 95.69 221 TYR A CA 1
ATOM 1692 C C . TYR A 1 221 ? -25.466 2.562 38.653 1.00 95.69 221 TYR A C 1
ATOM 1694 O O . TYR A 1 221 ? -26.460 2.868 39.311 1.00 95.69 221 TYR A O 1
ATOM 1702 N N . LEU A 1 222 ? -25.102 1.286 38.494 1.00 95.00 222 LEU A N 1
ATOM 1703 C CA . LEU A 1 222 ? -25.880 0.172 39.046 1.00 95.00 222 LEU A CA 1
ATOM 1704 C C . LEU A 1 222 ? -25.913 0.185 40.579 1.00 95.00 222 LEU A C 1
ATOM 1706 O O . LEU A 1 222 ? -26.954 -0.115 41.169 1.00 95.00 222 LEU A O 1
ATOM 1710 N N . ALA A 1 223 ? -24.817 0.581 41.232 1.00 95.06 223 ALA A N 1
ATOM 1711 C CA . ALA A 1 223 ? -24.779 0.752 42.683 1.00 95.06 223 ALA A CA 1
ATOM 1712 C C . ALA A 1 223 ? -25.726 1.871 43.162 1.00 95.06 223 ALA A C 1
ATOM 1714 O O . ALA A 1 223 ? -26.431 1.704 44.162 1.00 95.06 223 ALA A O 1
ATOM 1715 N N . GLU A 1 224 ? -25.802 2.991 42.438 1.00 97.38 224 GLU A N 1
ATOM 1716 C CA . GLU A 1 224 ? -26.750 4.073 42.728 1.00 97.38 224 GLU A CA 1
ATOM 1717 C C . GLU A 1 224 ? -28.205 3.644 42.511 1.00 97.38 224 GLU A C 1
ATOM 1719 O O . GLU A 1 224 ? -29.054 3.898 43.372 1.00 97.38 224 GLU A O 1
ATOM 1724 N N . VAL A 1 225 ? -28.492 2.937 41.412 1.00 97.00 225 VAL A N 1
ATOM 1725 C CA . VAL A 1 225 ? -29.823 2.372 41.138 1.00 97.00 225 VAL A CA 1
ATOM 1726 C C . VAL A 1 225 ? -30.236 1.423 42.261 1.00 97.00 225 VAL A C 1
ATOM 1728 O O . VAL A 1 225 ? -31.334 1.564 42.805 1.00 97.00 225 VAL A O 1
ATOM 1731 N N . ARG A 1 226 ? -29.346 0.516 42.684 1.00 95.94 226 ARG A N 1
ATOM 1732 C CA . ARG A 1 226 ? -29.584 -0.391 43.817 1.00 95.94 226 ARG A CA 1
ATOM 1733 C C . ARG A 1 226 ? -29.885 0.381 45.101 1.00 95.94 226 ARG A C 1
ATOM 1735 O O . ARG A 1 226 ? -30.862 0.073 45.783 1.00 95.94 226 ARG A O 1
ATOM 1742 N N . LYS A 1 227 ? -29.090 1.403 45.436 1.00 96.81 227 LYS A N 1
ATOM 1743 C CA . LYS A 1 227 ? -29.324 2.251 46.620 1.00 96.81 227 LYS A CA 1
ATOM 1744 C C . LYS A 1 227 ? -30.695 2.933 46.557 1.00 96.81 227 LYS A C 1
ATOM 1746 O O . LYS A 1 227 ? -31.414 2.970 47.558 1.00 96.81 227 LYS A O 1
ATOM 1751 N N . GLY A 1 228 ? -31.077 3.430 45.380 1.00 96.81 228 GLY A N 1
ATOM 1752 C CA . GLY A 1 228 ? -32.393 4.015 45.134 1.00 96.81 228 GLY A CA 1
ATOM 1753 C C . GLY A 1 228 ? -33.528 3.008 45.335 1.00 96.81 228 GLY A C 1
ATOM 1754 O O . GLY A 1 228 ? -34.507 3.325 46.014 1.00 96.81 228 GLY A O 1
ATOM 1755 N N . ILE A 1 229 ? -33.373 1.787 44.819 1.00 96.25 229 ILE A N 1
ATOM 1756 C CA . ILE A 1 229 ? -34.321 0.681 45.001 1.00 96.25 229 ILE A CA 1
ATOM 1757 C C . ILE A 1 229 ? -34.471 0.328 46.482 1.00 96.25 229 ILE A C 1
ATOM 1759 O O . ILE A 1 229 ? -35.591 0.322 46.992 1.00 96.25 229 ILE A O 1
ATOM 1763 N N . LYS A 1 230 ? -33.356 0.112 47.193 1.00 95.44 230 LYS A N 1
ATOM 1764 C CA . LYS A 1 230 ? -33.344 -0.237 48.621 1.00 95.44 230 LYS A CA 1
ATOM 1765 C C . LYS A 1 230 ? -34.111 0.782 49.464 1.00 95.44 230 LYS A C 1
ATOM 1767 O O . LYS A 1 230 ? -34.870 0.406 50.349 1.00 95.44 230 LYS A O 1
ATOM 1772 N N . SER A 1 231 ? -33.973 2.074 49.154 1.00 95.94 231 SER A N 1
ATOM 1773 C CA . SER A 1 231 ? -34.677 3.147 49.875 1.00 95.94 231 SER A CA 1
ATOM 1774 C C . SER A 1 231 ? -36.202 3.134 49.686 1.00 95.94 231 SER A C 1
ATOM 1776 O O . SER A 1 231 ? -36.932 3.641 50.535 1.00 95.94 231 SER A O 1
ATOM 1778 N N . LYS A 1 232 ? -36.688 2.557 48.580 1.00 95.12 232 LYS A N 1
ATOM 1779 C CA . LYS A 1 232 ? -38.108 2.512 48.198 1.00 95.12 232 LYS A CA 1
ATOM 1780 C C . LYS A 1 232 ? -38.737 1.132 48.401 1.00 95.12 232 LYS A C 1
ATOM 1782 O O . LYS A 1 232 ? -39.917 0.967 48.091 1.00 95.12 232 LYS A O 1
ATOM 1787 N N . LEU A 1 233 ? -37.974 0.143 48.860 1.00 96.00 233 LEU A N 1
ATOM 1788 C CA . LEU A 1 233 ? -38.412 -1.245 48.954 1.00 96.00 233 LEU A CA 1
ATOM 1789 C C . LEU A 1 233 ? -39.459 -1.422 50.067 1.00 96.00 233 LEU A C 1
ATOM 1791 O O . LEU A 1 233 ? -39.288 -0.932 51.182 1.00 96.00 233 LEU A O 1
ATOM 1795 N N . ASN A 1 234 ? -40.552 -2.117 49.753 1.00 93.88 234 ASN A N 1
ATOM 1796 C CA . ASN A 1 234 ? -41.611 -2.498 50.688 1.00 93.88 234 ASN A CA 1
ATOM 1797 C C . ASN A 1 234 ? -42.099 -3.931 50.394 1.00 93.88 234 ASN A C 1
ATOM 1799 O O . ASN A 1 234 ? -41.718 -4.520 49.379 1.00 93.88 234 ASN A O 1
ATOM 1803 N N . SER A 1 235 ? -42.947 -4.499 51.258 1.00 92.31 235 SER A N 1
ATOM 1804 C CA . SER A 1 235 ? -43.449 -5.878 51.106 1.00 92.31 235 SER A CA 1
ATOM 1805 C C . SER A 1 235 ? -44.194 -6.147 49.789 1.00 92.31 235 SER A C 1
ATOM 1807 O O . SER A 1 235 ? -44.183 -7.275 49.298 1.00 92.31 235 SER A O 1
ATOM 1809 N N . ASN A 1 236 ? -44.788 -5.117 49.183 1.00 94.31 236 ASN A N 1
ATOM 1810 C CA . ASN A 1 236 ? -45.683 -5.244 48.033 1.00 94.31 236 ASN A CA 1
ATOM 1811 C C . ASN A 1 236 ? -45.031 -4.882 46.690 1.00 94.31 236 ASN A C 1
ATOM 1813 O O . ASN A 1 236 ? -45.659 -5.043 45.645 1.00 94.31 236 ASN A O 1
ATOM 1817 N N . ASN A 1 237 ? -43.799 -4.362 46.680 1.00 95.44 237 ASN A N 1
ATOM 1818 C CA . ASN A 1 237 ? -43.194 -3.790 45.473 1.00 95.44 237 ASN A CA 1
ATOM 1819 C C . ASN A 1 237 ? -41.925 -4.495 44.977 1.00 95.44 237 ASN A C 1
ATOM 1821 O O . ASN A 1 237 ? -41.333 -4.013 44.012 1.00 95.44 237 ASN A O 1
ATOM 1825 N N . TYR A 1 238 ? -41.541 -5.632 45.567 1.00 95.25 238 TYR A N 1
ATOM 1826 C CA . TYR A 1 238 ? -40.320 -6.365 45.211 1.00 95.25 238 TYR A CA 1
ATOM 1827 C C . TYR A 1 238 ? -40.167 -6.603 43.705 1.00 95.25 238 TYR A C 1
ATOM 1829 O O . TYR A 1 238 ? -39.168 -6.195 43.120 1.00 95.25 238 TYR A O 1
ATOM 1837 N N . HIS A 1 239 ? -41.180 -7.182 43.054 1.00 96.19 239 HIS A N 1
ATOM 1838 C CA . HIS A 1 239 ? -41.125 -7.483 41.619 1.00 96.19 239 HIS A CA 1
ATOM 1839 C C . HIS A 1 239 ? -40.939 -6.232 40.758 1.00 96.19 239 HIS A C 1
ATOM 1841 O O . HIS A 1 239 ? -40.131 -6.233 39.837 1.00 96.19 239 HIS A O 1
ATOM 1847 N N . LYS A 1 240 ? -41.625 -5.137 41.103 1.00 97.06 240 LYS A N 1
ATOM 1848 C CA . LYS A 1 240 ? -41.494 -3.860 40.392 1.00 97.06 240 LYS A CA 1
ATOM 1849 C C . LYS A 1 240 ? -40.087 -3.273 40.539 1.00 97.06 240 LYS A C 1
ATOM 1851 O O . LYS A 1 240 ? -39.556 -2.682 39.600 1.00 97.06 240 LYS A O 1
ATOM 1856 N N . GLN A 1 241 ? -39.483 -3.415 41.719 1.00 96.69 241 GLN A N 1
ATOM 1857 C CA . GLN A 1 241 ? -38.115 -2.964 41.962 1.00 96.69 241 GLN A CA 1
ATOM 1858 C C . GLN A 1 241 ? -37.078 -3.848 41.255 1.00 96.69 241 GLN A C 1
ATOM 1860 O O . GLN A 1 241 ? -36.130 -3.318 40.681 1.00 96.69 241 GLN A O 1
ATOM 1865 N N . LEU A 1 242 ? -37.282 -5.168 41.234 1.00 96.19 242 LEU A N 1
ATOM 1866 C CA . LEU A 1 242 ? -36.438 -6.102 40.489 1.00 96.19 242 LEU A CA 1
ATOM 1867 C C . LEU A 1 242 ? -36.471 -5.802 38.984 1.00 96.19 242 LEU A C 1
ATOM 1869 O O . LEU A 1 242 ? -35.419 -5.649 38.377 1.00 96.19 242 LEU A O 1
ATOM 1873 N N . GLU A 1 243 ? -37.659 -5.600 38.412 1.00 97.44 243 GLU A N 1
ATOM 1874 C CA . GLU A 1 243 ? -37.825 -5.210 37.005 1.00 97.44 243 GLU A CA 1
ATOM 1875 C C . GLU A 1 243 ? -37.135 -3.866 36.702 1.00 97.44 243 GLU A C 1
ATOM 1877 O O . GLU A 1 243 ? -36.565 -3.664 35.632 1.00 97.44 243 GLU A O 1
ATOM 1882 N N . THR A 1 244 ? -37.151 -2.928 37.657 1.00 97.19 244 THR A N 1
ATOM 1883 C CA . THR A 1 244 ? -36.440 -1.645 37.520 1.00 97.19 244 THR A CA 1
ATOM 1884 C C . THR A 1 244 ? -34.925 -1.852 37.467 1.00 97.19 244 THR A C 1
ATOM 1886 O O . THR A 1 244 ? -34.252 -1.200 36.668 1.00 97.19 244 THR A O 1
ATOM 1889 N N . TYR A 1 245 ? -34.387 -2.767 38.280 1.00 96.62 245 TYR A N 1
ATOM 1890 C CA . TYR A 1 245 ? -32.973 -3.136 38.238 1.00 96.62 245 TYR A CA 1
ATOM 1891 C C . TYR A 1 245 ? -32.606 -3.850 36.931 1.00 96.62 245 TYR A C 1
ATOM 1893 O O . TYR A 1 245 ? -31.626 -3.483 36.290 1.00 96.62 245 TYR A O 1
ATOM 1901 N N . GLU A 1 246 ? -33.422 -4.807 36.485 1.00 96.94 246 GLU A N 1
ATOM 1902 C CA . GLU A 1 246 ? -33.231 -5.526 35.218 1.00 96.94 246 GLU A CA 1
ATOM 1903 C C . GLU A 1 246 ? -33.212 -4.568 34.024 1.00 96.94 246 GLU A C 1
ATOM 1905 O O . GLU A 1 246 ? -32.300 -4.620 33.204 1.00 96.94 246 GLU A O 1
ATOM 1910 N N . LYS A 1 247 ? -34.135 -3.601 33.980 1.00 97.88 247 LYS A N 1
ATOM 1911 C CA . LYS A 1 247 ? -34.137 -2.539 32.962 1.00 97.88 247 LYS A CA 1
ATOM 1912 C C . LYS A 1 247 ? -32.875 -1.676 32.997 1.00 97.88 247 LYS A C 1
ATOM 1914 O O . LYS A 1 247 ? -32.415 -1.241 31.943 1.00 97.88 247 LYS A O 1
ATOM 1919 N N . ALA A 1 248 ? -32.312 -1.415 34.178 1.00 97.00 248 ALA A N 1
ATOM 1920 C CA . ALA A 1 248 ? -31.052 -0.683 34.305 1.00 97.00 248 ALA A CA 1
ATOM 1921 C C . ALA A 1 248 ? -29.860 -1.505 33.781 1.00 97.00 248 ALA A C 1
ATOM 1923 O O . ALA A 1 248 ? -29.007 -0.964 33.080 1.00 97.00 248 ALA A O 1
ATOM 1924 N N . VAL A 1 249 ? -29.838 -2.813 34.048 1.00 96.44 249 VAL A N 1
ATOM 1925 C CA . VAL A 1 249 ? -28.829 -3.744 33.515 1.00 96.44 249 VAL A CA 1
ATOM 1926 C C .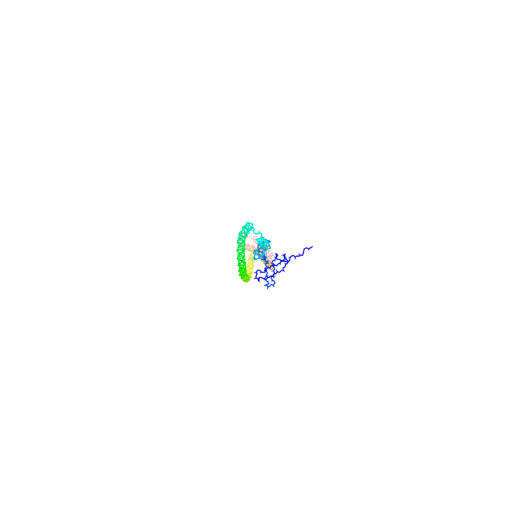 VAL A 1 249 ? -28.938 -3.863 31.993 1.00 96.44 249 VAL A C 1
ATOM 1928 O O . VAL A 1 249 ? -27.935 -3.732 31.292 1.00 96.44 249 VAL A O 1
ATOM 1931 N N . GLU A 1 250 ? -30.150 -4.010 31.454 1.00 96.50 250 GLU A N 1
ATOM 1932 C CA . GLU A 1 250 ? -30.388 -3.985 30.007 1.00 96.50 250 GLU A CA 1
ATOM 1933 C C . GLU A 1 250 ? -29.962 -2.657 29.374 1.00 96.50 250 GLU A C 1
ATOM 1935 O O . GLU A 1 250 ? -29.432 -2.640 28.262 1.00 96.50 250 GLU A O 1
ATOM 1940 N N . PHE A 1 251 ? -30.198 -1.534 30.058 1.00 96.88 251 PHE A N 1
ATOM 1941 C CA . PHE A 1 251 ? -29.765 -0.220 29.594 1.00 96.88 251 PHE A CA 1
ATOM 1942 C C . PHE A 1 251 ? -28.236 -0.137 29.502 1.00 96.88 251 PHE A C 1
ATOM 1944 O O . PHE A 1 251 ? -27.728 0.317 28.476 1.00 96.88 251 PHE A O 1
ATOM 1951 N N . CYS A 1 252 ? -27.505 -0.628 30.508 1.00 95.31 252 CYS A N 1
ATOM 1952 C CA . CYS A 1 252 ? -26.044 -0.741 30.458 1.00 95.31 252 CYS A CA 1
ATOM 1953 C C . CYS A 1 252 ? -25.584 -1.626 29.287 1.00 95.31 252 CYS A C 1
ATOM 1955 O O . CYS A 1 252 ? -24.747 -1.194 28.493 1.00 95.31 252 CYS A O 1
ATOM 1957 N N . GLY A 1 253 ? -26.209 -2.793 29.097 1.00 94.06 253 GLY A N 1
ATOM 1958 C CA . GLY A 1 253 ? -25.905 -3.695 27.982 1.00 94.06 253 GLY A CA 1
ATOM 1959 C C . GLY A 1 253 ? -26.136 -3.055 26.608 1.00 94.06 253 GLY A C 1
ATOM 1960 O O . GLY A 1 253 ? -25.262 -3.104 25.745 1.00 94.06 253 GLY A O 1
ATOM 1961 N N . LYS A 1 254 ? -27.263 -2.354 26.415 1.00 96.12 254 LYS A N 1
ATOM 1962 C CA . LYS A 1 254 ? -27.570 -1.611 25.174 1.00 96.12 254 LYS A CA 1
ATOM 1963 C C . LYS A 1 254 ? -26.585 -0.476 24.889 1.00 96.12 254 LYS A C 1
ATOM 1965 O O . LYS A 1 254 ? -26.458 -0.062 23.741 1.00 96.12 254 LYS A O 1
ATOM 1970 N N . LYS A 1 255 ? -25.915 0.052 25.916 1.00 94.12 255 LYS A N 1
ATOM 1971 C CA . LYS A 1 255 ? -24.883 1.089 25.785 1.00 94.12 255 LYS A CA 1
ATOM 1972 C C . LYS A 1 255 ? -23.476 0.527 25.561 1.00 94.12 255 LYS A C 1
ATOM 1974 O O . LYS A 1 255 ? -22.552 1.322 25.445 1.00 94.12 255 LYS A O 1
ATOM 1979 N N . GLY A 1 256 ? -23.334 -0.795 25.439 1.00 91.75 256 GLY A N 1
ATOM 1980 C CA . GLY A 1 256 ? -22.052 -1.461 25.202 1.00 91.75 256 GLY A CA 1
ATOM 1981 C C . GLY A 1 256 ? -21.300 -1.828 26.480 1.00 91.75 256 GLY A C 1
ATOM 1982 O O . GLY A 1 256 ? -20.129 -2.174 26.407 1.00 91.75 256 GLY A O 1
ATOM 1983 N N . TYR A 1 257 ? -21.960 -1.772 27.639 1.00 91.69 257 TYR A N 1
ATOM 1984 C CA . TYR A 1 257 ? -21.369 -2.105 28.935 1.00 91.69 257 TYR A CA 1
ATOM 1985 C C . TYR A 1 257 ? -22.039 -3.364 29.487 1.00 91.69 257 TYR A C 1
ATOM 1987 O O . TYR A 1 257 ? -22.984 -3.260 30.279 1.00 91.69 257 TYR A O 1
ATOM 1995 N N . PRO A 1 258 ? -21.630 -4.560 29.023 1.00 89.69 258 PRO A N 1
ATOM 1996 C CA . PRO A 1 258 ? -22.190 -5.802 29.524 1.00 89.69 258 PRO A CA 1
ATOM 1997 C C . PRO A 1 258 ? -21.874 -5.930 31.015 1.00 89.69 258 PRO A C 1
ATOM 1999 O O . PRO A 1 258 ? -20.726 -5.830 31.440 1.00 89.69 258 PRO A O 1
ATOM 2002 N N . VAL A 1 259 ? -22.919 -6.125 31.812 1.00 91.56 259 VAL A N 1
ATOM 2003 C CA . VAL A 1 259 ? -22.786 -6.396 33.242 1.00 91.56 259 VAL A CA 1
ATOM 2004 C C . VAL A 1 259 ? -22.453 -7.868 33.397 1.00 91.56 259 VAL A C 1
ATOM 2006 O O . VAL A 1 259 ? -23.128 -8.720 32.819 1.00 91.56 259 VAL A O 1
ATOM 2009 N N . GLU A 1 260 ? -21.417 -8.165 34.172 1.00 93.31 260 GLU A N 1
ATOM 2010 C CA . GLU A 1 260 ? -21.020 -9.541 34.435 1.00 93.31 260 GLU A CA 1
ATOM 2011 C C . GLU A 1 260 ? -22.163 -10.296 35.144 1.00 93.31 260 GLU A C 1
ATOM 2013 O O . GLU A 1 260 ? -22.746 -9.761 36.098 1.00 93.31 260 GLU A O 1
ATOM 2018 N N . PRO A 1 261 ? -22.521 -11.520 34.702 1.00 93.38 261 PRO A N 1
ATOM 2019 C CA . PRO A 1 261 ? -23.646 -12.269 35.268 1.00 93.38 261 PRO A CA 1
ATOM 2020 C C . PRO A 1 261 ? -23.535 -12.476 36.783 1.00 93.38 261 PRO A C 1
ATOM 2022 O O . PRO A 1 261 ? -24.545 -12.496 37.484 1.00 93.38 261 PRO A O 1
ATOM 2025 N N . GLU A 1 262 ? -22.307 -12.576 37.292 1.00 94.62 262 GLU A N 1
ATOM 2026 C CA . GLU A 1 262 ? -22.010 -12.730 38.716 1.00 94.62 262 GLU A CA 1
ATOM 2027 C C . GLU A 1 262 ? -22.470 -11.519 39.539 1.00 94.62 262 GLU A C 1
ATOM 2029 O O . GLU A 1 262 ? -23.095 -11.690 40.585 1.00 94.62 262 GLU A O 1
ATOM 2034 N N . ILE A 1 263 ? -22.245 -10.299 39.035 1.00 91.75 263 ILE A N 1
ATOM 2035 C CA . ILE A 1 263 ? -22.682 -9.052 39.684 1.00 91.75 263 ILE A CA 1
ATOM 2036 C C . ILE A 1 263 ? -24.212 -8.958 39.671 1.00 91.75 263 ILE A C 1
ATOM 2038 O O . ILE A 1 263 ? -24.830 -8.532 40.649 1.00 91.75 263 ILE A O 1
ATOM 2042 N N . TYR A 1 264 ? -24.846 -9.362 38.568 1.00 93.50 264 TYR A N 1
ATOM 2043 C CA . TYR A 1 264 ? -26.305 -9.371 38.473 1.00 93.50 264 TYR A CA 1
ATOM 2044 C C . TYR A 1 264 ? -26.928 -10.323 39.505 1.00 93.50 264 TYR A C 1
ATOM 2046 O O . TYR A 1 264 ? -27.826 -9.923 40.252 1.00 93.50 264 TYR A O 1
ATOM 2054 N N . GLU A 1 265 ? -26.430 -11.559 39.597 1.00 95.62 265 GLU A N 1
ATOM 2055 C CA . GLU A 1 265 ? -26.933 -12.540 40.561 1.00 95.62 265 GLU A CA 1
ATOM 2056 C C . GLU A 1 265 ? -26.611 -12.149 42.011 1.00 95.62 265 GLU A C 1
ATOM 2058 O O . GLU A 1 265 ? -27.465 -12.322 42.887 1.00 95.62 265 GLU A O 1
ATOM 2063 N N . SER A 1 266 ? -25.448 -11.539 42.279 1.00 94.75 266 SER A N 1
ATOM 2064 C CA . SER A 1 266 ? -25.117 -11.046 43.622 1.00 94.75 266 SER A CA 1
ATOM 2065 C C . SER A 1 266 ? -26.083 -9.948 44.067 1.00 94.75 266 SER A C 1
ATOM 2067 O O . SER A 1 266 ? -26.646 -10.027 45.158 1.00 94.75 266 SER A O 1
ATOM 2069 N N . VAL A 1 267 ? -26.364 -8.960 43.209 1.00 93.31 267 VAL A N 1
ATOM 2070 C CA . VAL A 1 267 ? -27.299 -7.873 43.544 1.00 93.31 267 VAL A CA 1
ATOM 2071 C C . VAL A 1 267 ? -28.730 -8.389 43.679 1.00 93.31 267 VAL A C 1
ATOM 2073 O O . VAL A 1 267 ? -29.484 -7.927 44.538 1.00 93.31 267 VAL A O 1
ATOM 2076 N N . LYS A 1 268 ? -29.116 -9.383 42.878 1.00 95.00 268 LYS A N 1
ATOM 2077 C CA . LYS A 1 268 ? -30.418 -10.047 42.992 1.00 95.00 268 LYS A CA 1
ATOM 2078 C C . LYS A 1 268 ? -30.565 -10.801 44.313 1.00 95.00 268 LYS A C 1
ATOM 2080 O O . LYS A 1 268 ? -31.644 -10.756 44.909 1.00 95.00 268 LYS A O 1
ATOM 2085 N N . ALA A 1 269 ? -29.512 -11.471 44.779 1.00 96.88 269 ALA A N 1
ATOM 2086 C CA . ALA A 1 269 ? -29.483 -12.112 46.090 1.00 96.88 269 ALA A CA 1
ATOM 2087 C C . ALA A 1 269 ? -29.606 -11.073 47.217 1.00 96.88 269 ALA A C 1
ATOM 2089 O O . ALA A 1 269 ? -30.486 -11.196 48.067 1.00 96.88 269 ALA A O 1
ATOM 2090 N N . GLU A 1 270 ? -28.830 -9.990 47.158 1.00 94.69 270 GLU A N 1
ATOM 2091 C CA . GLU A 1 270 ? -28.897 -8.903 48.141 1.00 94.69 270 GLU A CA 1
ATOM 2092 C C . GLU A 1 270 ? -30.277 -8.217 48.169 1.00 94.69 270 GLU A C 1
ATOM 2094 O O . GLU A 1 270 ? -30.794 -7.900 49.237 1.00 94.69 270 GLU A O 1
ATOM 2099 N N . LEU A 1 271 ? -30.925 -8.022 47.014 1.00 94.50 271 LEU A N 1
ATOM 2100 C CA . LEU A 1 271 ? -32.288 -7.480 46.940 1.00 94.50 271 LEU A CA 1
ATOM 2101 C C . LEU A 1 271 ? -33.324 -8.402 47.598 1.00 94.50 271 LEU A C 1
ATOM 2103 O O . LEU A 1 271 ? -34.299 -7.913 48.170 1.00 94.50 271 LEU A O 1
ATOM 2107 N N . LYS A 1 272 ? -33.140 -9.728 47.520 1.00 96.06 272 LYS A N 1
ATOM 2108 C CA . LYS A 1 272 ? -33.998 -10.695 48.228 1.00 96.06 272 LYS A CA 1
ATOM 2109 C C . LYS A 1 272 ? -33.808 -10.602 49.739 1.00 96.06 272 LYS A C 1
ATOM 2111 O O . LYS A 1 272 ? -34.791 -10.674 50.474 1.00 96.06 272 LYS A O 1
ATOM 2116 N N . GLU A 1 273 ? -32.573 -10.426 50.198 1.00 96.44 273 GLU A N 1
ATOM 2117 C CA . GLU A 1 273 ? -32.274 -10.232 51.619 1.00 96.44 273 GLU A CA 1
ATOM 2118 C C . GLU A 1 273 ? -32.870 -8.921 52.147 1.00 96.44 273 GLU A C 1
ATOM 2120 O O . GLU A 1 273 ? -33.595 -8.939 53.144 1.00 96.44 273 GLU A O 1
ATOM 2125 N N . ASP A 1 274 ? -32.664 -7.812 51.428 1.00 94.12 274 ASP A N 1
ATOM 2126 C CA . ASP A 1 274 ? -33.241 -6.502 51.754 1.00 94.12 274 ASP A CA 1
ATOM 2127 C C . ASP A 1 274 ? -34.780 -6.563 51.796 1.00 94.12 274 ASP A C 1
ATOM 2129 O O . ASP A 1 274 ? -35.419 -5.958 52.661 1.00 94.12 274 ASP A O 1
ATOM 2133 N N . TYR A 1 275 ? -35.395 -7.332 50.892 1.00 95.56 275 TYR A N 1
ATOM 2134 C CA . TYR A 1 275 ? -36.837 -7.568 50.894 1.00 95.56 275 TYR A CA 1
ATOM 2135 C C . TYR A 1 275 ? -37.291 -8.349 52.128 1.00 95.56 275 TYR A C 1
ATOM 2137 O O . TYR A 1 275 ? -38.244 -7.948 52.797 1.00 95.56 275 TYR A O 1
ATOM 2145 N N . ALA A 1 276 ? -36.595 -9.435 52.469 1.00 95.62 276 ALA A N 1
ATOM 2146 C CA . ALA A 1 276 ? -36.898 -10.214 53.663 1.00 95.62 276 ALA A CA 1
ATOM 2147 C C . ALA A 1 276 ? -36.772 -9.365 54.941 1.00 95.62 276 ALA A C 1
ATOM 2149 O O . ALA A 1 276 ? -37.550 -9.543 55.879 1.00 95.62 276 ALA A O 1
ATOM 2150 N N . GLU A 1 277 ? -35.823 -8.428 54.990 1.00 95.06 277 GLU A N 1
ATOM 2151 C CA . GLU A 1 277 ? -35.698 -7.468 56.088 1.00 95.06 277 GLU A CA 1
ATOM 2152 C C . GLU A 1 277 ? -36.860 -6.458 56.111 1.00 95.06 277 GLU A C 1
ATOM 2154 O O . GLU A 1 277 ? -37.432 -6.200 57.174 1.00 95.06 277 GLU A O 1
ATOM 2159 N N . ALA A 1 278 ? -37.251 -5.916 54.953 1.00 93.50 278 ALA A N 1
ATOM 2160 C CA . ALA A 1 278 ? -38.381 -4.994 54.834 1.00 93.50 278 ALA A CA 1
ATOM 2161 C C . ALA A 1 278 ? -39.700 -5.645 55.284 1.00 93.50 278 ALA A C 1
ATOM 2163 O O . ALA A 1 278 ? -40.443 -5.045 56.062 1.00 93.50 278 ALA A O 1
ATOM 2164 N N . VAL A 1 279 ? -39.946 -6.896 54.877 1.00 94.19 279 VAL A N 1
ATOM 2165 C CA . VAL A 1 279 ? -41.110 -7.685 55.310 1.00 94.19 279 VAL A CA 1
ATOM 2166 C C . VAL A 1 279 ? -41.079 -7.916 56.820 1.00 94.19 279 VAL A C 1
ATOM 2168 O O . VAL A 1 279 ? -42.081 -7.674 57.488 1.00 94.19 279 VAL A O 1
ATOM 2171 N N . ARG A 1 280 ? -39.930 -8.302 57.397 1.00 93.94 280 ARG A N 1
ATOM 2172 C CA . ARG A 1 280 ? -39.796 -8.460 58.858 1.00 93.94 280 ARG A CA 1
ATOM 2173 C C . ARG A 1 280 ? -40.113 -7.166 59.606 1.00 93.94 280 ARG A C 1
ATOM 2175 O O . ARG A 1 280 ? -40.845 -7.199 60.592 1.00 93.94 280 ARG A O 1
ATOM 2182 N N . LYS A 1 281 ? -39.604 -6.026 59.132 1.00 93.75 281 LYS A N 1
ATOM 2183 C CA . LYS A 1 281 ? -39.892 -4.707 59.718 1.00 93.75 281 LYS A CA 1
ATOM 2184 C C . LYS A 1 281 ? -41.371 -4.342 59.622 1.00 93.75 281 LYS A C 1
ATOM 2186 O O . LYS A 1 281 ? -41.903 -3.730 60.545 1.00 93.75 281 LYS A O 1
ATOM 2191 N N . GLU A 1 282 ? -42.038 -4.688 58.528 1.00 92.62 282 GLU A N 1
ATOM 2192 C CA . GLU A 1 282 ? -43.464 -4.416 58.349 1.00 92.62 282 GLU A CA 1
ATOM 2193 C C . GLU A 1 282 ? -44.336 -5.293 59.253 1.00 92.62 282 GLU A C 1
ATOM 2195 O O . GLU A 1 282 ? -45.221 -4.764 59.922 1.00 92.62 282 GLU A O 1
ATOM 2200 N N . VAL A 1 283 ? -44.018 -6.587 59.372 1.00 92.31 283 VAL A N 1
ATOM 2201 C CA . VAL A 1 283 ? -44.675 -7.501 60.321 1.00 92.31 283 VAL A CA 1
ATOM 2202 C C . VAL A 1 283 ? -44.497 -7.006 61.755 1.00 92.31 283 VAL A C 1
ATOM 2204 O O . VAL A 1 283 ? -45.482 -6.845 62.466 1.00 92.31 283 VAL A O 1
ATOM 2207 N N . GLN A 1 284 ? -43.273 -6.645 62.157 1.00 93.12 284 GLN A N 1
ATOM 2208 C CA . GLN A 1 284 ? -43.011 -6.079 63.486 1.00 93.12 284 GLN A CA 1
ATOM 2209 C C . GLN A 1 284 ? -43.802 -4.789 63.739 1.00 93.12 284 GLN A C 1
ATOM 2211 O O . GLN A 1 284 ? -44.304 -4.573 64.840 1.00 93.12 284 GLN A O 1
ATOM 2216 N N . ARG A 1 285 ? -43.939 -3.915 62.734 1.00 92.81 285 ARG A N 1
ATOM 2217 C CA . ARG A 1 285 ? -44.755 -2.696 62.848 1.00 92.81 285 ARG A CA 1
ATOM 2218 C C . ARG A 1 285 ? -46.242 -3.011 62.969 1.00 92.81 285 ARG A C 1
ATOM 2220 O O . ARG A 1 285 ? -46.914 -2.357 63.761 1.00 92.81 285 ARG A O 1
ATOM 2227 N N . ALA A 1 286 ? -46.748 -3.981 62.211 1.00 90.44 286 ALA A N 1
ATOM 2228 C CA . ALA A 1 286 ? -48.140 -4.414 62.280 1.00 90.44 286 ALA A CA 1
ATOM 2229 C C . ALA A 1 286 ? -48.460 -5.048 63.642 1.00 90.44 286 ALA A C 1
ATOM 2231 O O . ALA A 1 286 ? -49.470 -4.711 64.254 1.00 90.44 286 ALA A O 1
ATOM 2232 N N . GLU A 1 287 ? -47.566 -5.889 64.165 1.00 90.75 287 GLU A N 1
ATOM 2233 C CA . GLU A 1 287 ? -47.676 -6.457 65.511 1.00 90.75 287 GLU A CA 1
ATOM 2234 C C . GLU A 1 287 ? -47.630 -5.368 66.587 1.00 90.75 287 GLU A C 1
ATOM 2236 O O . GLU A 1 287 ? -48.505 -5.320 67.448 1.00 90.75 287 GLU A O 1
ATOM 2241 N N . GLN A 1 288 ? -46.679 -4.430 66.511 1.00 91.00 288 GLN A N 1
ATOM 2242 C CA . GLN A 1 288 ? -46.631 -3.289 67.431 1.00 91.00 288 GLN A CA 1
ATOM 2243 C C . GLN A 1 288 ? -47.888 -2.417 67.348 1.00 91.00 288 GLN A C 1
ATOM 2245 O O . GLN A 1 288 ? -48.340 -1.906 68.372 1.00 91.00 288 GLN A O 1
ATOM 2250 N N . ALA A 1 289 ? -48.454 -2.222 66.155 1.00 91.06 289 ALA A N 1
ATOM 2251 C CA . ALA A 1 289 ? -49.705 -1.491 65.983 1.00 91.06 289 ALA A CA 1
ATOM 2252 C C . ALA A 1 289 ? -50.873 -2.231 66.645 1.00 91.06 289 ALA A C 1
ATOM 2254 O O . ALA A 1 289 ? -51.628 -1.606 67.386 1.00 91.06 289 ALA A O 1
ATOM 2255 N N . ARG A 1 290 ? -50.956 -3.553 66.463 1.00 89.00 290 ARG A N 1
ATOM 2256 C CA . ARG A 1 290 ? -51.966 -4.412 67.093 1.00 89.00 290 ARG A CA 1
ATOM 2257 C C . ARG A 1 290 ? -51.869 -4.391 68.618 1.00 89.00 290 ARG A C 1
ATOM 2259 O O . ARG A 1 290 ? -52.878 -4.213 69.285 1.00 89.00 290 ARG A O 1
ATOM 2266 N N . ILE A 1 291 ? -50.658 -4.493 69.168 1.00 89.00 291 ILE A N 1
ATOM 2267 C CA . ILE A 1 291 ? -50.419 -4.395 70.617 1.00 89.00 291 ILE A CA 1
ATOM 2268 C C . ILE A 1 291 ? -50.824 -3.006 71.129 1.00 89.00 291 ILE A C 1
ATOM 2270 O O . ILE A 1 291 ? -51.485 -2.888 72.154 1.00 89.00 291 ILE A O 1
ATOM 2274 N N . ARG A 1 292 ? -50.474 -1.929 70.412 1.00 90.12 292 ARG A N 1
ATOM 2275 C CA . ARG A 1 292 ? -50.889 -0.563 70.785 1.00 90.12 292 ARG A CA 1
ATOM 2276 C C . ARG A 1 292 ? -52.403 -0.376 70.743 1.00 90.12 292 ARG A C 1
ATOM 2278 O O . ARG A 1 292 ? -52.920 0.427 71.513 1.00 90.12 292 ARG A O 1
ATOM 2285 N N . GLU A 1 293 ? -53.090 -1.047 69.829 1.00 89.00 293 GLU A N 1
ATOM 2286 C CA . GLU A 1 293 ? -54.548 -1.031 69.739 1.00 89.00 293 GLU A CA 1
ATOM 2287 C C . GLU A 1 293 ? -55.178 -1.789 70.912 1.00 89.00 293 GLU A C 1
ATOM 2289 O O . GLU A 1 293 ? -56.005 -1.206 71.606 1.00 89.00 293 GLU A O 1
ATOM 2294 N N . GLN A 1 294 ? -54.682 -2.989 71.230 1.00 85.06 294 GLN A N 1
ATOM 2295 C CA . GLN A 1 294 ? -55.091 -3.751 72.418 1.00 85.06 294 GLN A CA 1
ATOM 2296 C C . GLN A 1 294 ? -54.896 -2.947 73.709 1.00 85.06 294 GLN A C 1
ATOM 2298 O O . GLN A 1 294 ? -55.835 -2.799 74.480 1.00 85.06 294 GLN A O 1
ATOM 2303 N N . ILE A 1 295 ? -53.731 -2.314 73.898 1.00 85.50 295 ILE A N 1
ATOM 2304 C CA . ILE A 1 295 ? -53.469 -1.457 75.068 1.00 85.50 295 ILE A CA 1
ATOM 2305 C C . ILE A 1 295 ? -54.450 -0.278 75.128 1.00 85.50 295 ILE A C 1
ATOM 2307 O O . ILE A 1 295 ? -54.886 0.115 76.208 1.00 85.50 295 ILE A O 1
ATOM 2311 N N . LYS A 1 296 ? -54.802 0.327 73.986 1.00 88.88 296 LYS A N 1
ATOM 2312 C CA . LYS A 1 296 ? -55.787 1.419 73.957 1.00 88.88 296 LYS A CA 1
ATOM 2313 C C . LYS A 1 296 ? -57.185 0.936 74.335 1.00 88.88 296 LYS A C 1
ATOM 2315 O O . LYS A 1 296 ? -57.893 1.678 75.014 1.00 88.88 296 LYS A O 1
ATOM 2320 N N . GLU A 1 297 ? -57.586 -0.249 73.886 1.00 85.56 297 GLU A N 1
ATOM 2321 C CA . GLU A 1 297 ? -58.870 -0.856 74.247 1.00 85.56 297 GLU A CA 1
ATOM 2322 C C . GLU A 1 297 ? -58.911 -1.228 75.730 1.00 85.56 297 GLU A C 1
ATOM 2324 O O . GLU A 1 297 ? -59.853 -0.836 76.417 1.00 85.56 297 GLU A O 1
ATOM 2329 N N . GLU A 1 298 ? -57.859 -1.864 76.248 1.00 81.50 298 GLU A N 1
ATOM 2330 C CA . GLU A 1 298 ? -57.708 -2.192 77.670 1.00 81.50 298 GLU A CA 1
ATOM 2331 C C . GLU A 1 298 ? -57.745 -0.929 78.541 1.00 81.50 298 GLU A C 1
ATOM 2333 O O . GLU A 1 298 ? -58.548 -0.846 79.465 1.00 81.50 298 GLU A O 1
ATOM 2338 N N . GLN A 1 299 ? -56.990 0.122 78.199 1.00 81.88 299 GLN A N 1
ATOM 2339 C CA . GLN A 1 299 ? -57.032 1.398 78.930 1.00 81.88 299 GLN A CA 1
ATOM 2340 C C . GLN A 1 299 ? -58.398 2.090 78.856 1.00 81.88 299 GLN A C 1
ATOM 2342 O O . GLN A 1 299 ? -58.782 2.823 79.773 1.00 81.88 299 GLN A O 1
ATOM 2347 N N . LYS A 1 300 ? -59.132 1.930 77.750 1.00 87.31 300 LYS A N 1
ATOM 2348 C CA . LYS A 1 300 ? -60.490 2.468 77.633 1.00 87.31 300 LYS A CA 1
ATOM 2349 C C . LYS A 1 300 ? -61.448 1.691 78.538 1.00 87.31 300 LYS A C 1
ATOM 2351 O O . LYS A 1 300 ? -62.221 2.333 79.246 1.00 87.31 300 LYS A O 1
ATOM 2356 N N . ALA A 1 301 ? -61.340 0.364 78.562 1.00 79.25 301 ALA A N 1
ATOM 2357 C CA . ALA A 1 301 ? -62.103 -0.499 79.456 1.00 79.25 301 ALA A CA 1
ATOM 2358 C C . ALA A 1 301 ? -61.791 -0.198 80.932 1.00 79.25 301 ALA A C 1
ATOM 2360 O O . ALA A 1 301 ? -62.716 -0.003 81.715 1.00 79.25 301 ALA A O 1
ATOM 2361 N N . GLU A 1 302 ? -60.517 -0.032 81.306 1.00 79.81 302 GLU A N 1
ATOM 2362 C CA . GLU A 1 302 ? -60.110 0.374 82.660 1.00 79.81 302 GLU A CA 1
ATOM 2363 C C . GLU A 1 302 ? -60.715 1.723 83.064 1.00 79.81 302 GLU A C 1
ATOM 2365 O O . GLU A 1 302 ? -61.223 1.869 84.174 1.00 79.81 302 GLU A O 1
ATOM 2370 N N . ARG A 1 303 ? -60.719 2.717 82.164 1.00 81.38 303 ARG A N 1
ATOM 2371 C CA . ARG A 1 303 ? -61.338 4.027 82.433 1.00 81.38 303 ARG A CA 1
ATOM 2372 C C . ARG A 1 303 ? -62.856 3.947 82.569 1.00 81.38 303 ARG A C 1
ATOM 2374 O O . ARG A 1 303 ? -63.429 4.719 83.337 1.00 81.38 303 ARG A O 1
ATOM 2381 N N . GLU A 1 304 ? -63.519 3.087 81.801 1.00 78.75 304 GLU A N 1
ATOM 2382 C CA . GLU A 1 304 ? -64.961 2.847 81.933 1.00 78.75 304 GLU A CA 1
ATOM 2383 C C . GLU A 1 304 ? -65.271 2.164 83.271 1.00 78.75 304 GLU A C 1
ATOM 2385 O O . GLU A 1 304 ? -66.135 2.640 84.007 1.00 78.75 304 GLU A O 1
ATOM 2390 N N . LEU A 1 305 ? -64.472 1.171 83.660 1.00 76.00 305 LEU A N 1
ATOM 2391 C CA . LEU A 1 305 ? -64.582 0.469 84.937 1.00 76.00 305 LEU A CA 1
ATOM 2392 C C . LEU A 1 305 ? -64.312 1.406 86.127 1.00 76.00 305 LEU A C 1
ATOM 2394 O O . LEU A 1 305 ? -65.077 1.433 87.088 1.00 76.00 305 LEU A O 1
ATOM 2398 N N . GLU A 1 306 ? -63.289 2.261 86.052 1.00 79.12 306 GLU A N 1
ATOM 2399 C CA . GLU A 1 306 ? -63.003 3.264 87.085 1.00 79.12 306 GLU A CA 1
ATOM 2400 C C . GLU A 1 306 ? -64.155 4.275 87.232 1.00 79.12 306 GLU A C 1
ATOM 2402 O O . GLU A 1 306 ? -64.492 4.691 88.345 1.00 79.12 306 GLU A O 1
ATOM 2407 N N . ARG A 1 307 ? -64.803 4.662 86.123 1.00 81.88 307 ARG A N 1
ATOM 2408 C CA . ARG A 1 307 ? -65.999 5.520 86.152 1.00 81.88 307 ARG A CA 1
ATOM 2409 C C . ARG A 1 307 ? -67.184 4.811 86.794 1.00 81.88 307 ARG A C 1
ATOM 2411 O O . ARG A 1 307 ? -67.885 5.444 87.581 1.00 81.88 307 ARG A O 1
ATOM 2418 N N . GLU A 1 308 ? -67.409 3.536 86.494 1.00 75.06 308 GLU A N 1
ATOM 2419 C CA . GLU A 1 308 ? -68.463 2.742 87.133 1.00 75.06 308 GLU A CA 1
ATOM 2420 C C . GLU A 1 308 ? -68.206 2.568 88.630 1.00 75.06 308 GLU A C 1
ATOM 2422 O O . GLU A 1 308 ? -69.099 2.829 89.432 1.00 75.06 308 GLU A O 1
ATOM 2427 N N . MET A 1 309 ? -66.972 2.264 89.033 1.00 72.75 309 MET A N 1
ATOM 2428 C CA . MET A 1 309 ? -66.588 2.175 90.443 1.00 72.75 309 MET A CA 1
ATOM 2429 C C . MET A 1 309 ? -66.755 3.508 91.172 1.00 72.75 309 MET A C 1
ATOM 2431 O O . MET A 1 309 ? -67.270 3.534 92.288 1.00 72.75 309 MET A O 1
ATOM 2435 N N . LYS A 1 310 ? -66.390 4.633 90.542 1.00 77.31 310 LYS A N 1
ATOM 2436 C CA . LYS A 1 310 ? -66.636 5.977 91.092 1.00 77.31 310 LYS A CA 1
ATOM 2437 C C . LYS A 1 310 ? -68.127 6.291 91.202 1.00 77.31 310 LYS A C 1
ATOM 2439 O O . LYS A 1 310 ? -68.528 6.887 92.198 1.00 77.31 310 LYS A O 1
ATOM 2444 N N . ARG A 1 311 ? -68.955 5.875 90.235 1.00 75.75 311 ARG A N 1
ATOM 2445 C CA . ARG A 1 311 ? -70.420 6.006 90.325 1.00 75.75 311 ARG A CA 1
ATOM 2446 C C . ARG A 1 311 ? -70.984 5.172 91.470 1.00 75.75 311 ARG A C 1
ATOM 2448 O O . ARG A 1 311 ? -71.722 5.718 92.276 1.00 75.75 311 ARG A O 1
ATOM 2455 N N . ILE A 1 312 ? -70.576 3.910 91.598 1.00 73.75 312 ILE A N 1
ATOM 2456 C CA . ILE A 1 312 ? -70.997 3.023 92.693 1.00 73.75 312 ILE A CA 1
ATOM 2457 C C . ILE A 1 312 ? -70.540 3.580 94.047 1.00 73.75 312 ILE A C 1
ATOM 2459 O O . ILE A 1 312 ? -71.308 3.569 95.002 1.00 73.75 312 ILE A O 1
ATOM 2463 N N . ALA A 1 313 ? -69.316 4.099 94.151 1.00 74.62 313 ALA A N 1
ATOM 2464 C CA . ALA A 1 313 ? -68.810 4.709 95.380 1.00 74.62 313 ALA A CA 1
ATOM 2465 C C . ALA A 1 313 ? -69.566 5.998 95.745 1.00 74.62 313 ALA A C 1
ATOM 2467 O O . ALA A 1 313 ? -69.906 6.193 96.909 1.00 74.62 313 ALA A O 1
ATOM 2468 N N . ALA A 1 314 ? -69.872 6.853 94.764 1.00 79.12 314 ALA A N 1
ATOM 2469 C CA . ALA A 1 314 ? -70.684 8.049 94.974 1.00 79.12 314 ALA A CA 1
ATOM 2470 C C . ALA A 1 314 ? -72.132 7.697 95.358 1.00 79.12 314 ALA A C 1
ATOM 2472 O O . ALA A 1 314 ? -72.689 8.323 96.256 1.00 79.12 314 ALA A O 1
ATOM 2473 N N . GLU A 1 315 ? -72.723 6.672 94.734 1.00 70.69 315 GLU A N 1
ATOM 2474 C CA . GLU A 1 315 ? -74.032 6.129 95.113 1.00 70.69 315 GLU A CA 1
ATOM 2475 C C . GLU A 1 315 ? -74.002 5.571 96.542 1.00 70.69 315 GLU A C 1
ATOM 2477 O O . GLU A 1 315 ? -74.881 5.901 97.331 1.00 70.69 315 GLU A O 1
ATOM 2482 N N . ARG A 1 316 ? -72.963 4.817 96.927 1.00 68.81 316 ARG A N 1
ATOM 2483 C CA . ARG A 1 316 ? -72.776 4.338 98.308 1.00 68.81 316 ARG A CA 1
ATOM 2484 C C . ARG A 1 316 ? -72.681 5.484 99.306 1.00 68.81 316 ARG A C 1
ATOM 2486 O O . ARG A 1 316 ? -73.417 5.475 100.282 1.00 68.81 316 ARG A O 1
ATOM 2493 N N . GLN A 1 317 ? -71.851 6.493 99.043 1.00 74.75 317 GLN A N 1
ATOM 2494 C CA . GLN A 1 317 ? -71.726 7.658 99.925 1.00 74.75 317 GLN A CA 1
ATOM 2495 C C . GLN A 1 317 ? -73.026 8.468 100.015 1.00 74.75 317 GLN A C 1
ATOM 2497 O O . GLN A 1 317 ? -73.374 8.948 101.091 1.00 74.75 317 GLN A O 1
ATOM 2502 N N . ALA A 1 318 ? -73.766 8.614 98.913 1.00 75.44 318 ALA A N 1
ATOM 2503 C CA . ALA A 1 318 ? -75.068 9.273 98.920 1.00 75.44 318 ALA A CA 1
ATOM 2504 C C . ALA A 1 318 ? -76.103 8.480 99.733 1.00 75.44 318 ALA A C 1
ATOM 2506 O O . ALA A 1 318 ? -76.852 9.079 100.502 1.00 75.44 318 ALA A O 1
ATOM 2507 N N . ILE A 1 319 ? -76.120 7.147 99.608 1.00 68.19 319 ILE A N 1
ATOM 2508 C CA . ILE A 1 319 ? -77.008 6.273 100.383 1.00 68.19 319 ILE A CA 1
ATOM 2509 C C . ILE A 1 319 ? -76.617 6.290 101.863 1.00 68.19 319 ILE A C 1
ATOM 2511 O O . ILE A 1 319 ? -77.501 6.446 102.692 1.00 68.19 319 ILE A O 1
ATOM 2515 N N . GLU A 1 320 ? -75.333 6.187 102.211 1.00 70.12 320 GLU A N 1
ATOM 2516 C CA . GLU A 1 320 ? -74.846 6.280 103.597 1.00 70.12 320 GLU A CA 1
ATOM 2517 C C . GLU A 1 320 ? -75.201 7.624 104.233 1.00 70.12 320 GLU A C 1
ATOM 2519 O O . GLU A 1 320 ? -75.657 7.665 105.375 1.00 70.12 320 GLU A O 1
ATOM 2524 N N . LYS A 1 321 ? -75.049 8.725 103.488 1.00 75.94 321 LYS A N 1
ATOM 2525 C CA . LYS A 1 321 ? -75.424 10.059 103.959 1.00 75.94 321 LYS A CA 1
ATOM 2526 C C . LYS A 1 321 ? -76.937 10.195 104.142 1.00 75.94 321 LYS A C 1
ATOM 2528 O O . LYS A 1 321 ? -77.363 10.707 105.170 1.00 75.94 321 LYS A O 1
ATOM 2533 N N . ALA A 1 322 ? -77.738 9.679 103.210 1.00 67.94 322 ALA A N 1
ATOM 2534 C CA . ALA A 1 322 ? -79.193 9.625 103.349 1.00 67.94 322 ALA A CA 1
ATOM 2535 C C . ALA A 1 322 ? -79.631 8.718 104.516 1.00 67.94 322 ALA A C 1
ATOM 2537 O O . ALA A 1 322 ? -80.590 9.037 105.206 1.00 67.94 322 ALA A O 1
ATOM 2538 N N . LEU A 1 323 ? -78.913 7.623 104.787 1.00 61.81 323 LEU A N 1
ATOM 2539 C CA . LEU A 1 323 ? -79.136 6.748 105.943 1.00 61.81 323 LEU A CA 1
ATOM 2540 C C . LEU A 1 323 ? -78.776 7.446 107.256 1.00 61.81 323 LEU A C 1
ATOM 2542 O O . LEU A 1 323 ? -79.496 7.293 108.235 1.00 61.81 323 LEU A O 1
ATOM 2546 N N . ALA A 1 324 ? -77.691 8.219 107.282 1.00 69.81 324 ALA A N 1
ATOM 2547 C CA . ALA A 1 324 ? -77.297 9.017 108.438 1.00 69.81 324 ALA A CA 1
ATOM 2548 C C . ALA A 1 324 ? -78.287 10.164 108.706 1.00 69.81 324 ALA A C 1
ATOM 2550 O O . ALA A 1 324 ? -78.640 10.399 109.857 1.00 69.81 324 ALA A O 1
ATOM 2551 N N . GLU A 1 325 ? -78.774 10.840 107.661 1.00 63.94 325 GLU A N 1
ATOM 2552 C CA . GLU A 1 325 ? -79.823 11.865 107.762 1.00 63.94 325 GLU A CA 1
ATOM 2553 C C . GLU A 1 325 ? -81.169 11.258 108.193 1.00 63.94 325 GLU A C 1
ATOM 2555 O O . GLU A 1 325 ? -81.814 11.797 109.090 1.00 63.94 325 GLU A O 1
ATOM 2560 N N . ALA A 1 326 ? -81.549 10.094 107.654 1.00 58.53 326 ALA A N 1
ATOM 2561 C CA . ALA A 1 326 ? -82.744 9.360 108.072 1.00 58.53 326 ALA A CA 1
ATOM 2562 C C . ALA A 1 326 ? -82.643 8.867 109.525 1.00 58.53 326 ALA A C 1
ATOM 2564 O O . ALA A 1 326 ? -83.599 9.011 110.274 1.00 58.53 326 ALA A O 1
ATOM 2565 N N . LEU A 1 327 ? -81.483 8.361 109.962 1.00 58.22 327 LEU A N 1
ATOM 2566 C CA . LEU A 1 327 ? -81.236 7.974 111.360 1.00 58.22 327 LEU A CA 1
ATOM 2567 C C . LEU A 1 327 ? -81.214 9.178 112.315 1.00 58.22 327 LEU A C 1
ATOM 2569 O O . LEU A 1 327 ? -81.549 9.028 113.488 1.00 58.22 327 LEU A O 1
ATOM 2573 N N . ALA A 1 328 ? -80.825 10.360 111.831 1.00 60.00 328 ALA A N 1
ATOM 2574 C CA . ALA A 1 328 ? -80.874 11.603 112.596 1.00 60.00 328 ALA A CA 1
ATOM 2575 C C . ALA A 1 328 ? -82.295 12.195 112.680 1.00 60.00 328 ALA A C 1
ATOM 2577 O O . ALA A 1 328 ? -82.610 12.856 113.666 1.00 60.00 328 ALA A O 1
ATOM 2578 N N . GLN A 1 329 ? -83.151 11.954 111.680 1.00 54.78 329 GLN A N 1
ATOM 2579 C CA . GLN A 1 329 ? -84.565 12.352 111.687 1.00 54.78 329 GLN A CA 1
ATOM 2580 C C . GLN A 1 329 ? -85.478 11.325 112.382 1.00 54.78 329 GLN A C 1
ATOM 2582 O O . GLN A 1 329 ? -86.486 11.713 112.962 1.00 54.78 329 GLN A O 1
ATOM 2587 N N . SER A 1 330 ? -85.115 10.038 112.413 1.00 46.75 330 SER A N 1
ATOM 2588 C CA . SER A 1 330 ? -85.923 8.952 112.988 1.00 46.75 330 SER A CA 1
ATOM 2589 C C . SER A 1 330 ? -85.726 8.757 114.500 1.00 46.75 330 SER A C 1
ATOM 2591 O O . SER A 1 330 ? -85.610 7.620 114.968 1.00 46.75 330 SER A O 1
ATOM 2593 N N . GLN A 1 331 ? -85.662 9.842 115.277 1.00 49.00 331 GLN A N 1
ATOM 2594 C CA . GLN A 1 331 ? -85.924 9.730 116.717 1.00 49.00 331 GLN A CA 1
ATOM 2595 C C . GLN A 1 331 ? -87.422 9.616 117.018 1.00 49.00 331 GLN A C 1
ATOM 2597 O O . GLN A 1 331 ? -87.752 9.026 118.037 1.00 49.00 331 GLN A O 1
ATOM 2602 N N . ASP A 1 332 ? -88.306 10.013 116.096 1.00 48.88 332 ASP A N 1
ATOM 2603 C CA . ASP A 1 332 ? -89.749 9.819 116.224 1.00 48.88 332 ASP A CA 1
ATOM 2604 C C . ASP A 1 332 ? -90.358 9.461 114.851 1.00 48.88 332 ASP A C 1
ATOM 2606 O O . ASP A 1 332 ? -90.268 10.234 113.907 1.00 48.88 332 ASP A O 1
ATOM 2610 N N . GLU A 1 333 ? -90.937 8.256 114.755 1.00 50.09 333 GLU A N 1
ATOM 2611 C CA . GLU A 1 333 ? -91.792 7.745 113.663 1.00 50.09 333 GLU A CA 1
ATOM 2612 C C . GLU A 1 333 ? -91.197 7.712 112.240 1.00 50.09 333 GLU A C 1
ATOM 2614 O O . GLU A 1 333 ? -91.381 8.656 111.504 1.00 50.09 333 GLU A O 1
ATOM 2619 N N . HIS A 1 334 ? -90.560 6.603 111.817 1.00 46.53 334 HIS A N 1
ATOM 2620 C CA . HIS A 1 334 ? -90.629 6.007 110.453 1.00 46.53 334 HIS A CA 1
ATOM 2621 C C . HIS A 1 334 ? -89.639 4.821 110.337 1.00 46.53 334 HIS A C 1
ATOM 2623 O O . HIS A 1 334 ? -88.573 4.911 109.732 1.00 46.53 334 HIS A O 1
ATOM 2629 N N . SER A 1 335 ? -89.978 3.663 110.919 1.00 55.19 335 SER A N 1
ATOM 2630 C CA . SER A 1 335 ? -89.127 2.455 110.875 1.00 55.19 335 SER A CA 1
ATOM 2631 C C . SER A 1 335 ? -89.058 1.779 109.495 1.00 55.19 335 SER A C 1
ATOM 2633 O O . SER A 1 335 ? -88.083 1.090 109.200 1.00 55.19 335 SER A O 1
ATOM 2635 N N . ALA A 1 336 ? -90.053 1.995 108.629 1.00 58.59 336 ALA A N 1
ATOM 2636 C CA . ALA A 1 336 ? -90.155 1.325 107.330 1.00 58.59 336 ALA A CA 1
ATOM 2637 C C . ALA A 1 336 ? -89.197 1.890 106.259 1.00 58.59 336 ALA A C 1
ATOM 2639 O O . ALA A 1 336 ? -88.653 1.133 105.457 1.00 58.59 336 ALA A O 1
ATOM 2640 N N . GLU A 1 337 ? -88.936 3.203 106.252 1.00 57.06 337 GLU A N 1
ATOM 2641 C CA . GLU A 1 337 ? -87.994 3.816 105.297 1.00 57.06 337 GLU A CA 1
ATOM 2642 C C . GLU A 1 337 ? -86.538 3.441 105.596 1.00 57.06 337 GLU A C 1
ATOM 2644 O O . GLU A 1 337 ? -85.743 3.231 104.678 1.00 57.06 337 GLU A O 1
ATOM 2649 N N . VAL A 1 338 ? -86.199 3.263 106.876 1.00 60.47 338 VAL A N 1
ATOM 2650 C CA . VAL A 1 338 ? -84.865 2.816 107.298 1.00 60.47 338 VAL A CA 1
ATOM 2651 C C . VAL A 1 338 ? -84.597 1.372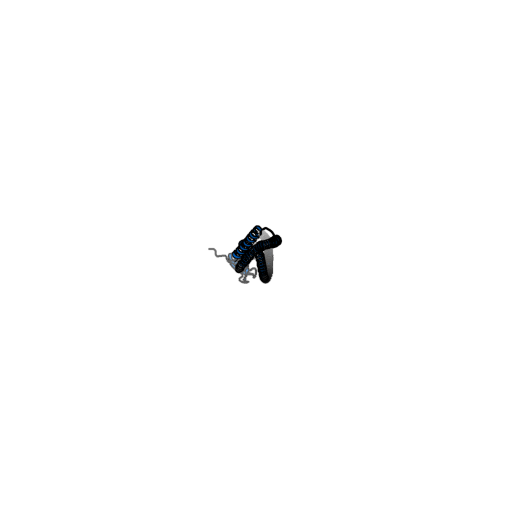 106.851 1.00 60.47 338 VAL A C 1
ATOM 2653 O O . VAL A 1 338 ? -83.479 1.056 106.438 1.00 60.47 338 VAL A O 1
ATOM 2656 N N . GLU A 1 339 ? -85.602 0.493 106.870 1.00 64.19 339 GLU A N 1
ATOM 2657 C CA . GLU A 1 339 ? -85.469 -0.877 106.350 1.00 64.19 339 GLU A CA 1
ATOM 2658 C C . GLU A 1 339 ? -85.359 -0.925 104.818 1.00 64.19 339 GLU A C 1
ATOM 2660 O O . GLU A 1 339 ? -84.518 -1.656 104.290 1.00 64.19 339 GLU A O 1
ATOM 2665 N N . GLU A 1 340 ? -86.123 -0.104 104.092 1.00 67.81 340 GLU A N 1
ATOM 2666 C CA . GLU A 1 340 ? -86.043 -0.009 102.626 1.00 67.81 340 GLU A CA 1
ATOM 2667 C C . GLU A 1 340 ? -84.667 0.517 102.167 1.00 67.81 340 GLU A C 1
ATOM 2669 O O . GLU A 1 340 ? -84.077 -0.007 101.217 1.00 67.81 340 GLU A O 1
ATOM 2674 N N . LEU A 1 341 ? -84.106 1.506 102.872 1.00 63.28 341 LEU A N 1
ATOM 2675 C CA . LEU A 1 341 ? -82.763 2.027 102.598 1.00 63.28 341 LEU A CA 1
ATOM 2676 C C . LEU A 1 341 ? -81.664 1.009 102.927 1.00 63.28 341 LEU A C 1
ATOM 2678 O O . LEU A 1 341 ? -80.729 0.856 102.140 1.00 63.28 341 LEU A O 1
ATOM 2682 N N . ARG A 1 342 ? -81.795 0.249 104.025 1.00 66.19 342 ARG A N 1
ATOM 2683 C CA . ARG A 1 342 ? -80.887 -0.874 104.332 1.00 66.19 342 ARG A CA 1
ATOM 2684 C C . ARG A 1 342 ? -80.945 -1.958 103.259 1.00 66.19 342 ARG A C 1
ATOM 2686 O O . ARG A 1 342 ? -79.898 -2.448 102.846 1.00 66.19 342 ARG A O 1
ATOM 2693 N N . ARG A 1 343 ? -82.138 -2.280 102.749 1.00 74.75 343 ARG A N 1
ATOM 2694 C CA . ARG A 1 343 ? -82.311 -3.226 101.638 1.00 74.75 343 ARG A CA 1
ATOM 2695 C C . ARG A 1 343 ? -81.618 -2.734 100.368 1.00 74.75 343 ARG A C 1
ATOM 2697 O O . ARG A 1 343 ? -80.905 -3.507 99.734 1.00 74.75 343 ARG A O 1
ATOM 2704 N N . ARG A 1 344 ? -81.769 -1.452 100.017 1.00 71.12 344 ARG A N 1
ATOM 2705 C CA . ARG A 1 344 ? -81.088 -0.851 98.854 1.00 71.12 344 ARG A CA 1
ATOM 2706 C C . ARG A 1 344 ? -79.570 -0.828 99.011 1.00 71.12 344 ARG A C 1
ATOM 2708 O O . ARG A 1 344 ? -78.869 -1.097 98.039 1.00 71.12 344 ARG A O 1
ATOM 2715 N N . LEU A 1 345 ? -79.064 -0.559 100.216 1.00 66.69 345 LEU A N 1
ATOM 2716 C CA . LEU A 1 345 ? -77.630 -0.599 100.503 1.00 66.69 345 LEU A CA 1
ATOM 2717 C C . LEU A 1 345 ? -77.084 -2.027 100.365 1.00 66.69 345 LEU A C 1
ATOM 2719 O O . LEU A 1 345 ? -76.091 -2.234 99.677 1.00 66.69 345 LEU A O 1
ATOM 2723 N N . GLN A 1 346 ? -77.793 -3.024 100.893 1.00 72.75 346 GLN A N 1
ATOM 2724 C CA . GLN A 1 346 ? -77.410 -4.431 100.771 1.00 72.75 346 GLN A CA 1
ATOM 2725 C C . GLN A 1 346 ? -77.491 -4.937 99.318 1.00 72.75 346 GLN A C 1
ATOM 2727 O O . GLN A 1 346 ? -76.645 -5.709 98.863 1.00 72.75 346 GLN A O 1
ATOM 2732 N N . GLU A 1 347 ? -78.469 -4.465 98.539 1.00 72.44 347 GLU A N 1
ATOM 2733 C CA . GLU A 1 347 ? -78.560 -4.769 97.111 1.00 72.44 347 GLU A 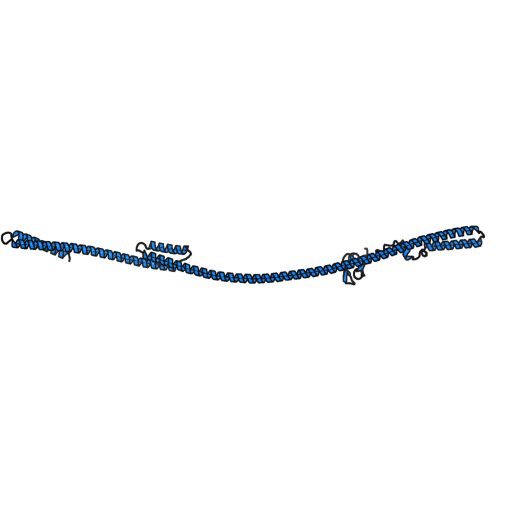CA 1
ATOM 2734 C C . GLU A 1 347 ? -77.403 -4.121 96.328 1.00 72.44 347 GLU A C 1
ATOM 2736 O O . GLU A 1 347 ? -76.796 -4.782 95.483 1.00 72.44 347 GLU A O 1
ATOM 2741 N N . ALA A 1 348 ? -77.026 -2.879 96.651 1.00 71.00 348 ALA A N 1
ATOM 2742 C CA . ALA A 1 348 ? -75.865 -2.194 96.077 1.00 71.00 348 ALA A CA 1
ATOM 2743 C C . ALA A 1 348 ? -74.524 -2.841 96.487 1.00 71.00 348 ALA A C 1
ATOM 2745 O O . ALA A 1 348 ? -73.594 -2.926 95.679 1.00 71.00 348 ALA A O 1
ATOM 2746 N N . GLU A 1 349 ? -74.411 -3.356 97.713 1.00 69.12 349 GLU A N 1
ATOM 2747 C CA . GLU A 1 349 ? -73.262 -4.141 98.175 1.00 69.12 349 GLU A CA 1
ATOM 2748 C C . GLU A 1 349 ? -73.165 -5.477 97.445 1.00 69.12 349 GLU A C 1
ATOM 2750 O O . GLU A 1 349 ? -72.092 -5.818 96.948 1.00 69.12 349 GLU A O 1
ATOM 2755 N N . SER A 1 350 ? -74.285 -6.188 97.290 1.00 72.00 350 SER A N 1
ATOM 2756 C CA . SER A 1 350 ? -74.326 -7.454 96.556 1.00 72.00 350 SER A CA 1
ATOM 2757 C C . SER A 1 350 ? -74.035 -7.268 95.063 1.00 72.00 350 SER A C 1
ATOM 2759 O O . SER A 1 350 ? -73.331 -8.085 94.471 1.00 72.00 350 SER A O 1
ATOM 2761 N N . LYS A 1 351 ? -74.501 -6.169 94.449 1.00 71.75 351 LYS A N 1
ATOM 2762 C CA . LYS A 1 351 ? -74.167 -5.803 93.063 1.00 71.75 351 LYS A CA 1
ATOM 2763 C C . LYS A 1 351 ? -72.687 -5.450 92.927 1.00 71.75 351 LYS A C 1
ATOM 2765 O O . LYS A 1 351 ? -72.046 -5.931 91.999 1.00 71.75 351 LYS A O 1
ATOM 2770 N N . GLY A 1 352 ? -72.124 -4.705 93.881 1.00 65.94 352 GLY A N 1
ATOM 2771 C CA . GLY A 1 352 ? -70.690 -4.406 93.914 1.00 65.94 352 GLY A CA 1
ATOM 2772 C C . GLY A 1 352 ? -69.818 -5.651 94.117 1.00 65.94 352 GLY A C 1
ATOM 2773 O O . GLY A 1 352 ? -68.808 -5.807 93.442 1.00 65.94 352 GLY A O 1
ATOM 2774 N N . GLN A 1 353 ? -70.225 -6.576 94.991 1.00 67.50 353 GLN A N 1
ATOM 2775 C CA . GLN A 1 353 ? -69.527 -7.850 95.188 1.00 67.50 353 GLN A CA 1
ATOM 2776 C C . GLN A 1 353 ? -69.641 -8.767 93.967 1.00 67.50 353 GLN A C 1
ATOM 2778 O O . GLN A 1 353 ? -68.655 -9.402 93.611 1.00 67.50 353 GLN A O 1
ATOM 2783 N N . ARG A 1 354 ? -70.792 -8.799 93.279 1.00 67.44 354 ARG A N 1
ATOM 2784 C CA . ARG A 1 354 ? -70.947 -9.554 92.023 1.00 67.44 354 ARG A CA 1
ATOM 2785 C C . ARG A 1 354 ? -70.077 -8.997 90.905 1.00 67.44 354 ARG A C 1
ATOM 2787 O O . ARG A 1 354 ? -69.418 -9.780 90.229 1.00 67.44 354 ARG A O 1
ATOM 2794 N N . ALA A 1 355 ? -70.035 -7.673 90.756 1.00 59.75 355 ALA A N 1
ATOM 2795 C CA . ALA A 1 355 ? -69.142 -7.011 89.810 1.00 59.75 355 ALA A CA 1
ATOM 2796 C C . ALA A 1 355 ? -67.671 -7.349 90.114 1.00 59.75 355 ALA A C 1
ATOM 2798 O O . ALA A 1 355 ? -66.951 -7.758 89.215 1.00 59.75 355 ALA A O 1
ATOM 2799 N N . MET A 1 356 ? -67.261 -7.309 91.387 1.00 57.81 356 MET A N 1
ATOM 2800 C CA . MET A 1 356 ? -65.916 -7.716 91.826 1.00 57.81 356 MET A CA 1
ATOM 2801 C C . MET A 1 356 ? -65.627 -9.212 91.608 1.00 57.81 356 MET A C 1
ATOM 2803 O O . MET A 1 356 ? -64.503 -9.570 91.283 1.00 57.81 356 MET A O 1
ATOM 2807 N N . SER A 1 357 ? -66.618 -10.095 91.760 1.00 62.62 357 SER A N 1
ATOM 2808 C CA . SER A 1 357 ? -66.444 -11.543 91.561 1.00 62.62 357 SER A CA 1
ATOM 2809 C C . SER A 1 357 ? -66.495 -11.993 90.098 1.00 62.62 357 SER A C 1
ATOM 2811 O O . SER A 1 357 ? -66.043 -13.087 89.799 1.00 62.62 357 SER A O 1
ATOM 2813 N N . MET A 1 358 ? -67.039 -11.175 89.191 1.00 56.62 358 MET A N 1
ATOM 2814 C CA . MET A 1 358 ? -66.938 -11.396 87.739 1.00 56.62 358 MET A CA 1
ATOM 2815 C C . MET A 1 358 ? -65.607 -10.879 87.159 1.00 56.62 358 MET A C 1
ATOM 2817 O O . MET A 1 358 ? -65.355 -11.065 85.972 1.00 56.62 358 MET A O 1
ATOM 2821 N N . LEU A 1 359 ? -64.783 -10.218 87.982 1.00 48.28 359 LEU A N 1
ATOM 2822 C CA . LEU A 1 359 ? -63.488 -9.627 87.627 1.00 48.28 359 LEU A CA 1
ATOM 2823 C C . LEU A 1 359 ? -62.274 -10.485 88.048 1.00 48.28 359 LEU A C 1
ATOM 2825 O O . LEU A 1 359 ? -61.149 -10.105 87.729 1.00 48.28 359 LEU A O 1
ATOM 2829 N N . ALA A 1 360 ? -62.488 -11.603 88.754 1.00 45.28 360 ALA A N 1
ATOM 2830 C CA . ALA A 1 360 ? -61.471 -12.606 89.097 1.00 45.28 360 ALA A CA 1
ATOM 2831 C C . ALA A 1 360 ? -61.689 -13.870 88.262 1.00 45.28 360 ALA A C 1
ATOM 2833 O O . ALA A 1 360 ? -60.674 -14.457 87.822 1.00 45.28 360 ALA A O 1
#

Foldseek 3Di:
DDDQDWDWFAFLPPRDIDIDGPVVLVAFDQDPPPRDRGRGDPPPDPPVPQPPVVVCLVVCPDPCSDVVNVVVVVVLVVLVVVLVVCVVPDPDPVVNVVSVVVSVVVVVVSVVVVVVVVVVSVVVVVVSVVVVVVVVVVVVVVSVVVVVVVVVVVVVVVVVVVVVVVVVVVVVVVVVVVVVVVVVVVVVVVVVVVVVVVVVVVVVVVVVVVLVVLLVVLVVQLVVLLVVLLVVAALPCLVVSLVSSVVSQVVCVVVVRHDDVVVNVVSVVVSVVSNVVRHVVVVVVVVVVVVVVVVVVVVVVVVVVVVVVVVLVVVLVVLVVVLVVCVVVVPDDDPPVNVVSVVVNVVSVVVVVVVVVVVD

Sequence (360 aa):
MNEPQKVTRYCPECKAKVTAEKHKFAKPQICPKCKTRVLFVDYVNVRPELTPDLVEFVDSGNPLMQPKVQLIALFAVVALAIGFIGAASSGITLALFIVAAITFALGVAGVAYWLDHSTEANQLRQSYRSLLETAEELHRQQTALVQQCHGFQTNFGELVDAEKAAIQKQHARLLADAAAEREMAADEWSAVQDRVSEAMDEAKTEIASYEAAAAAIATKYLAEVRKGIKSKLNSNNYHKQLETYEKAVEFCGKKGYPVEPEIYESVKAELKEDYAEAVRKEVQRAEQARIREQIKEEQKAERELEREMKRIAAERQAIEKALAEALAQSQDEHSAEVEELRRRLQEAESKGQRAMSMLA

Secondary structure (DSSP, 8-state):
-PPP-EEEEE-TTT--EEEEEGGGGGS-EE-TTT--EE-------------HHHHHHHHH-SGGGSHHHHHHHHHHHHHHHHHHHHHHHH--HHHHHHHHHHHHHHHHHHHHHHHHHHHHHHHHHHHHHHHHHHHHHHHHHHHHHHHHHHHHHHHHHHHHHHHHHHHHHHHHHHHHHHHHHHHHHHHHHHHHHHHHHHHHHHHHHHHHHHHHHHHHHHHHHHHHHHHHHHHH--TT-HHHHHHHHHHHHHHHHHTT-PPPHHHHHHHHHHHHHHHHHHHHHHHHHHHHHHHHHHHHHHHHHHHHHHHHHHHHHHHHHHHHHHHHHHHHHTTSS-HHHHHHHHHHHHHHHHHHHHHHHT--